Protein AF-A0A1F4DPK3-F1 (afdb_monomer)

pLDDT: mean 70.8, std 13.48, range [40.03, 91.81]

Structure (mmCIF, N/CA/C/O backbone):
data_AF-A0A1F4DPK3-F1
#
_entry.id   AF-A0A1F4DPK3-F1
#
loop_
_atom_site.group_PDB
_atom_site.id
_atom_site.type_symbol
_atom_site.label_atom_id
_atom_site.label_alt_id
_atom_site.label_comp_id
_atom_site.label_asym_id
_atom_site.label_entity_id
_atom_site.label_seq_id
_atom_site.pdbx_PDB_ins_code
_atom_site.Cartn_x
_atom_site.Cartn_y
_atom_site.Cartn_z
_atom_site.occupancy
_atom_site.B_iso_or_equiv
_atom_site.auth_seq_id
_atom_site.auth_comp_id
_atom_site.auth_asym_id
_atom_site.auth_atom_id
_atom_site.pdbx_PDB_model_num
ATOM 1 N N . MET A 1 1 ? 39.810 22.571 -80.627 1.00 40.03 1 MET A N 1
ATOM 2 C CA . MET A 1 1 ? 40.026 22.898 -79.203 1.00 40.03 1 MET A CA 1
ATOM 3 C C . MET A 1 1 ? 38.742 22.581 -78.471 1.00 40.03 1 MET A C 1
ATOM 5 O O . MET A 1 1 ? 37.717 23.130 -78.842 1.00 40.03 1 MET A O 1
ATOM 9 N N . ASN A 1 2 ? 38.781 21.607 -77.563 1.00 44.06 2 ASN A N 1
ATOM 10 C CA . ASN A 1 2 ? 37.612 21.110 -76.842 1.00 44.06 2 ASN A CA 1
ATOM 11 C C . ASN A 1 2 ? 37.884 21.340 -75.354 1.00 44.06 2 ASN A C 1
ATOM 13 O O . ASN A 1 2 ? 38.787 20.724 -74.793 1.00 44.06 2 ASN A O 1
ATOM 17 N N . GLU A 1 3 ? 37.170 22.288 -74.763 1.00 49.53 3 GLU A N 1
ATOM 18 C CA . GLU A 1 3 ? 37.390 22.781 -73.407 1.00 49.53 3 GLU A CA 1
ATOM 19 C C . GLU A 1 3 ? 36.237 22.291 -72.527 1.00 49.53 3 GLU A C 1
ATOM 21 O O . GLU A 1 3 ? 35.253 22.985 -72.305 1.00 49.53 3 GLU A O 1
ATOM 26 N N . ASN A 1 4 ? 36.339 21.041 -72.073 1.00 55.81 4 ASN A N 1
ATOM 27 C CA . ASN A 1 4 ? 35.479 20.492 -71.028 1.00 55.81 4 ASN A CA 1
ATOM 28 C C . ASN A 1 4 ? 36.316 20.387 -69.753 1.00 55.81 4 ASN A C 1
ATOM 30 O O . ASN A 1 4 ? 36.970 19.375 -69.506 1.00 55.81 4 ASN A O 1
ATOM 34 N N . SER A 1 5 ? 36.337 21.463 -68.971 1.00 59.09 5 SER A N 1
ATOM 35 C CA . SER A 1 5 ? 36.928 21.487 -67.637 1.00 59.09 5 SER A CA 1
ATOM 36 C C . SER A 1 5 ? 35.950 20.877 -66.630 1.00 59.09 5 SER A C 1
ATOM 38 O O . SER A 1 5 ? 34.858 21.380 -66.365 1.00 59.09 5 SER A O 1
ATOM 40 N N . GLU A 1 6 ? 36.350 19.727 -66.099 1.00 56.66 6 GLU A N 1
ATOM 41 C CA . GLU A 1 6 ? 35.632 18.948 -65.099 1.00 56.66 6 GLU A CA 1
ATOM 42 C C . GLU A 1 6 ? 35.452 19.747 -63.797 1.00 56.66 6 GLU A C 1
ATOM 44 O O . GLU A 1 6 ? 36.411 20.241 -63.201 1.00 56.66 6 GLU A O 1
ATOM 49 N N . LEU A 1 7 ? 34.209 19.861 -63.321 1.00 57.09 7 LEU A N 1
ATOM 50 C CA . LEU A 1 7 ? 33.910 20.463 -62.020 1.00 57.09 7 LEU A CA 1
ATOM 51 C C . LEU A 1 7 ? 34.247 19.492 -60.865 1.00 57.09 7 LEU A C 1
ATOM 53 O O . LEU A 1 7 ? 33.922 18.303 -60.939 1.00 57.09 7 LEU A O 1
ATOM 57 N N . PRO A 1 8 ? 34.827 19.981 -59.750 1.00 56.16 8 PRO A N 1
ATOM 58 C CA . PRO A 1 8 ? 35.308 19.138 -58.656 1.00 56.16 8 PRO A CA 1
ATOM 59 C C . PRO A 1 8 ? 34.168 18.509 -57.827 1.00 56.16 8 PRO A C 1
ATOM 61 O O . PRO A 1 8 ? 33.417 19.184 -57.122 1.00 56.16 8 PRO A O 1
ATOM 64 N N . GLN A 1 9 ? 34.096 17.174 -57.848 1.00 57.78 9 GLN A N 1
ATOM 65 C CA . GLN A 1 9 ? 33.084 16.314 -57.201 1.00 57.78 9 GLN A CA 1
ATOM 66 C C . GLN A 1 9 ? 33.217 16.151 -55.664 1.00 57.78 9 GLN A C 1
ATOM 68 O O . GLN A 1 9 ? 32.620 15.252 -55.071 1.00 57.78 9 GLN A O 1
ATOM 73 N N . THR A 1 10 ? 33.978 16.986 -54.952 1.00 56.69 10 THR A N 1
ATOM 74 C CA . THR A 1 10 ? 34.389 16.676 -53.561 1.00 56.69 10 THR A CA 1
ATOM 75 C C . THR A 1 10 ? 33.449 17.179 -52.459 1.00 56.69 10 THR A C 1
ATOM 77 O O . THR A 1 10 ? 33.638 16.848 -51.289 1.00 56.69 10 THR A O 1
ATOM 80 N N . LYS A 1 11 ? 32.396 17.944 -52.779 1.00 51.81 11 LYS A N 1
ATOM 81 C CA . LYS A 1 11 ? 31.540 18.580 -51.753 1.00 51.81 11 LYS A CA 1
ATOM 82 C C . LYS A 1 11 ? 30.320 17.751 -51.320 1.00 51.81 11 LYS A C 1
ATOM 84 O O . LYS A 1 11 ? 29.672 18.095 -50.333 1.00 51.81 11 LYS A O 1
ATOM 89 N N . LYS A 1 12 ? 29.996 16.660 -52.027 1.00 52.41 12 LYS A N 1
ATOM 90 C CA . LYS A 1 12 ? 28.726 15.924 -51.849 1.00 52.41 12 LYS A CA 1
ATOM 91 C C . LYS A 1 12 ? 28.733 14.902 -50.698 1.00 52.41 12 LYS A C 1
ATOM 93 O O . LYS A 1 12 ? 27.663 14.565 -50.202 1.00 52.41 12 LYS A O 1
ATOM 98 N N . SER A 1 13 ? 29.894 14.431 -50.227 1.00 55.19 13 SER A N 1
ATOM 99 C CA . SER A 1 13 ? 29.944 13.381 -49.187 1.00 55.19 13 SER A CA 1
ATOM 100 C C . SER A 1 13 ? 29.736 13.906 -47.761 1.00 55.19 13 SER A C 1
ATOM 102 O O . SER A 1 13 ? 29.096 13.238 -46.957 1.00 55.19 13 SER A O 1
ATOM 104 N N . ARG A 1 14 ? 30.198 15.129 -47.459 1.00 55.50 14 ARG A N 1
ATOM 105 C CA . ARG A 1 14 ? 30.160 15.712 -46.103 1.00 55.50 14 ARG A CA 1
ATOM 106 C C . ARG A 1 14 ? 28.738 15.861 -45.545 1.00 55.50 14 ARG A C 1
ATOM 108 O O . ARG A 1 14 ? 28.536 15.690 -44.351 1.00 55.50 14 ARG A O 1
ATOM 115 N N . TRP A 1 15 ? 27.753 16.131 -46.400 1.00 50.72 15 TRP A N 1
ATOM 116 C CA . TRP A 1 15 ? 26.350 16.292 -45.995 1.00 50.72 15 TRP A CA 1
ATOM 117 C C . TRP A 1 15 ? 25.675 14.969 -45.625 1.00 50.72 15 TRP A C 1
ATOM 119 O O . TRP A 1 15 ? 24.786 14.940 -44.777 1.00 50.72 15 TRP A O 1
ATOM 129 N N . ARG A 1 16 ? 26.103 13.858 -46.235 1.00 61.66 16 ARG A N 1
ATOM 130 C CA . ARG A 1 16 ? 25.495 12.546 -45.994 1.00 61.66 16 ARG A CA 1
ATOM 131 C C . ARG A 1 16 ? 25.897 11.990 -44.628 1.00 61.66 16 ARG A C 1
ATOM 133 O O . ARG A 1 16 ? 25.053 11.442 -43.927 1.00 61.66 16 ARG A O 1
ATOM 140 N N . ASP A 1 17 ? 27.147 12.209 -44.228 1.00 65.25 17 ASP A N 1
ATOM 141 C CA . ASP A 1 17 ? 27.680 11.713 -42.956 1.00 65.25 17 ASP A CA 1
ATOM 142 C C . ASP A 1 17 ? 27.098 12.480 -41.757 1.00 65.25 17 ASP A C 1
ATOM 144 O O . ASP A 1 17 ? 26.757 11.877 -40.740 1.00 65.25 17 ASP A O 1
ATOM 148 N N . THR A 1 18 ? 26.890 13.796 -41.892 1.00 69.12 18 THR A N 1
ATOM 149 C CA . THR A 1 18 ? 26.250 14.612 -40.848 1.00 69.12 18 THR A CA 1
ATOM 150 C C . THR A 1 18 ? 24.791 14.212 -40.623 1.00 69.12 18 THR A C 1
ATOM 152 O O . THR A 1 18 ? 24.369 14.088 -39.476 1.00 69.12 18 THR A O 1
ATOM 155 N N . ASN A 1 19 ? 24.035 13.924 -41.685 1.00 76.06 19 ASN A N 1
ATOM 156 C CA . ASN A 1 19 ? 22.629 13.523 -41.562 1.00 76.06 19 ASN A CA 1
ATOM 157 C C . ASN A 1 19 ? 22.465 12.154 -40.882 1.00 76.06 19 ASN A C 1
ATOM 159 O O . ASN A 1 19 ? 21.567 11.978 -40.061 1.00 76.06 19 ASN A O 1
ATOM 163 N N . VAL A 1 20 ? 23.353 11.196 -41.174 1.00 76.31 20 VAL A N 1
ATOM 164 C CA . VAL A 1 20 ? 23.358 9.883 -40.503 1.00 76.31 20 VAL A CA 1
ATOM 165 C C . VAL A 1 20 ? 23.700 10.029 -39.019 1.00 76.31 20 VAL A C 1
ATOM 167 O O . VAL A 1 20 ? 23.057 9.400 -38.179 1.00 76.31 20 VAL A O 1
ATOM 170 N N . LEU A 1 21 ? 24.662 10.892 -38.682 1.00 77.75 21 LEU A N 1
ATOM 171 C CA . LEU A 1 21 ? 25.034 11.159 -37.293 1.00 77.75 21 LEU A CA 1
ATOM 172 C C . LEU A 1 21 ? 23.865 11.769 -36.503 1.00 77.75 21 LEU A C 1
ATOM 174 O O . LEU A 1 21 ? 23.553 11.306 -35.408 1.00 77.75 21 LEU A O 1
ATOM 178 N N . ILE A 1 22 ? 23.184 12.762 -37.087 1.00 79.00 22 ILE A N 1
ATOM 179 C CA . ILE A 1 22 ? 22.004 13.405 -36.492 1.00 79.00 22 ILE A CA 1
ATOM 180 C C . ILE A 1 22 ? 20.882 12.380 -36.278 1.00 79.00 22 ILE A C 1
ATOM 182 O O . ILE A 1 22 ? 20.257 12.371 -35.218 1.00 79.00 22 ILE A O 1
ATOM 186 N N . GLY A 1 23 ? 20.667 11.472 -37.236 1.00 78.69 23 GLY A N 1
ATOM 187 C CA . GLY A 1 23 ? 19.675 10.402 -37.111 1.00 78.69 23 GLY A CA 1
ATOM 188 C C . GLY A 1 23 ? 19.958 9.449 -35.945 1.00 78.69 23 GLY A C 1
ATOM 189 O O . GLY A 1 23 ? 19.061 9.163 -35.155 1.00 78.69 23 GLY A O 1
ATOM 190 N N . ILE A 1 24 ? 21.207 8.997 -35.788 1.00 77.75 24 ILE A N 1
ATOM 191 C CA . ILE A 1 24 ? 21.596 8.081 -34.701 1.00 77.75 24 ILE A CA 1
ATOM 192 C C . ILE A 1 24 ? 21.462 8.762 -33.333 1.00 77.75 24 ILE A C 1
ATOM 194 O O . ILE A 1 24 ? 20.917 8.168 -32.403 1.00 77.75 24 ILE A O 1
ATOM 198 N N . VAL A 1 25 ? 21.912 10.015 -33.213 1.00 78.69 25 VAL A N 1
ATOM 199 C CA . VAL A 1 25 ? 21.782 10.790 -31.969 1.00 78.69 25 VAL A CA 1
ATOM 200 C C . VAL A 1 25 ? 20.310 11.003 -31.613 1.00 78.69 25 VAL A C 1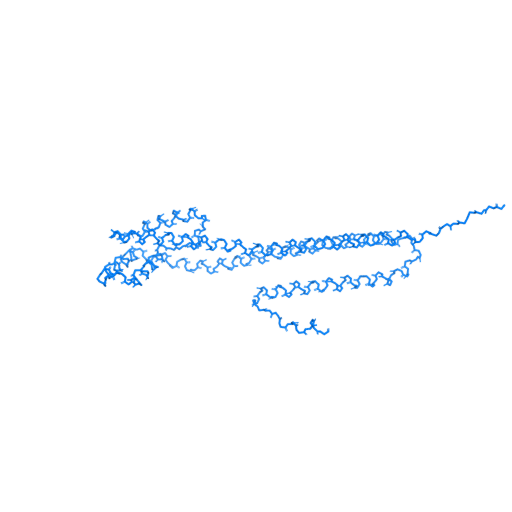
ATOM 202 O O . VAL A 1 25 ? 19.942 10.845 -30.451 1.00 78.69 25 VAL A O 1
ATOM 205 N N . GLY A 1 26 ? 19.459 11.279 -32.606 1.00 82.19 26 GLY A N 1
ATOM 206 C CA . GLY A 1 26 ? 18.016 11.410 -32.413 1.00 82.19 26 GLY A CA 1
ATOM 207 C C . GLY A 1 26 ? 17.389 10.148 -31.820 1.00 82.19 26 GLY A C 1
ATOM 208 O O . GLY A 1 26 ? 16.698 10.228 -30.806 1.00 82.19 26 GLY A O 1
ATOM 209 N N . VAL A 1 27 ? 17.693 8.976 -32.386 1.00 85.12 27 VAL A N 1
ATOM 210 C CA . VAL A 1 27 ? 17.156 7.691 -31.902 1.00 85.12 27 VAL A CA 1
ATOM 211 C C . VAL A 1 27 ? 17.623 7.387 -30.475 1.00 85.12 27 VAL A C 1
ATOM 213 O O . VAL A 1 27 ? 16.812 6.999 -29.635 1.00 85.12 27 VAL A O 1
ATOM 216 N N . ILE A 1 28 ? 18.906 7.60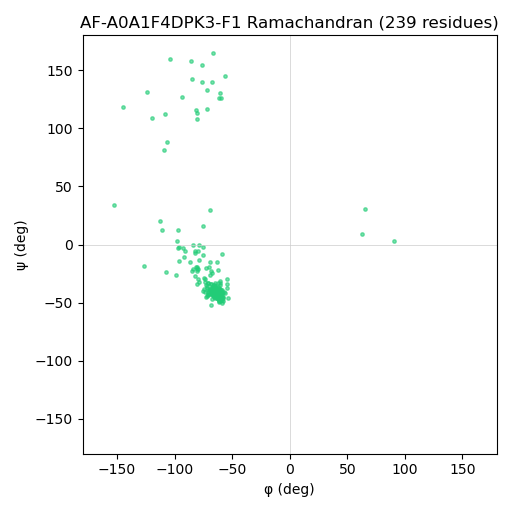8 -30.166 1.00 75.69 28 ILE A N 1
ATOM 217 C CA . ILE A 1 28 ? 19.442 7.391 -28.813 1.00 75.69 28 ILE A CA 1
ATOM 218 C C . ILE A 1 28 ? 18.782 8.345 -27.809 1.00 75.69 28 ILE A C 1
ATOM 220 O O . ILE A 1 28 ? 18.398 7.915 -26.721 1.00 75.69 28 ILE A O 1
ATOM 224 N N . ALA A 1 29 ? 18.593 9.614 -28.179 1.00 79.56 29 ALA A N 1
ATOM 225 C CA . ALA A 1 29 ? 17.928 10.597 -27.331 1.00 79.56 29 ALA A CA 1
ATOM 226 C C . ALA A 1 29 ? 16.465 10.218 -27.052 1.00 79.56 29 ALA A C 1
ATOM 228 O O . ALA A 1 29 ? 16.021 10.312 -25.910 1.00 79.56 29 ALA A O 1
ATOM 229 N N . THR A 1 30 ? 15.723 9.728 -28.053 1.00 80.75 30 THR A N 1
ATOM 230 C CA . THR A 1 30 ? 14.328 9.296 -27.856 1.00 80.75 30 THR A CA 1
ATOM 231 C C . THR A 1 30 ? 14.233 8.092 -26.917 1.00 80.75 30 THR A C 1
ATOM 233 O O . THR A 1 30 ? 13.382 8.072 -26.029 1.00 80.75 30 THR A O 1
ATOM 236 N N . ILE A 1 31 ? 15.131 7.111 -27.063 1.00 83.88 31 ILE A N 1
ATOM 237 C CA . ILE A 1 31 ? 15.176 5.939 -26.175 1.00 83.88 31 ILE A CA 1
ATOM 238 C C . ILE A 1 31 ? 15.523 6.367 -24.745 1.00 83.88 31 ILE A C 1
ATOM 240 O O . ILE A 1 31 ? 14.854 5.945 -23.805 1.00 83.88 31 ILE A O 1
ATOM 244 N N . ALA A 1 32 ? 16.521 7.237 -24.571 1.00 82.88 32 ALA A N 1
ATOM 245 C CA . ALA A 1 32 ? 16.917 7.734 -23.257 1.00 82.88 32 ALA A CA 1
ATOM 246 C C . ALA A 1 32 ? 15.768 8.469 -22.549 1.00 82.88 32 ALA A C 1
ATOM 248 O O . ALA A 1 32 ? 15.483 8.183 -21.388 1.00 82.88 32 ALA A O 1
ATOM 249 N N . VAL A 1 33 ? 15.065 9.360 -23.258 1.00 87.12 33 VAL A N 1
ATOM 250 C CA . VAL A 1 33 ? 13.896 10.064 -22.711 1.00 87.12 33 VAL A CA 1
ATOM 251 C C . VAL A 1 33 ? 12.794 9.075 -22.336 1.00 87.12 33 VAL A C 1
ATOM 253 O O . VAL A 1 33 ? 12.280 9.155 -21.227 1.00 87.12 33 VAL A O 1
ATOM 256 N N . GLY A 1 34 ? 12.483 8.098 -23.194 1.00 83.94 34 GLY A N 1
ATOM 257 C CA . GLY A 1 34 ? 11.475 7.076 -22.898 1.00 83.94 34 GLY A CA 1
ATOM 258 C C . GLY A 1 34 ? 11.792 6.262 -21.640 1.00 83.94 34 GLY A C 1
ATOM 259 O O . GLY A 1 34 ? 10.906 6.033 -20.817 1.00 83.94 34 GLY A O 1
ATOM 260 N N . VAL A 1 35 ? 13.062 5.889 -21.445 1.00 79.62 35 VAL A N 1
ATOM 261 C CA . VAL A 1 35 ? 13.517 5.191 -20.233 1.00 79.62 35 VAL A CA 1
ATOM 262 C C . VAL A 1 35 ? 13.367 6.082 -19.001 1.00 79.62 35 VAL A C 1
ATOM 264 O O . VAL A 1 35 ? 12.830 5.627 -17.996 1.00 79.62 35 VAL A O 1
ATOM 267 N N . ILE A 1 36 ? 13.785 7.349 -19.075 1.00 77.38 36 ILE A N 1
ATOM 268 C CA . ILE A 1 36 ? 13.671 8.299 -17.956 1.00 77.38 36 ILE A CA 1
ATOM 269 C C . ILE A 1 36 ? 12.201 8.535 -17.590 1.00 77.38 36 ILE A C 1
ATOM 271 O O . ILE A 1 36 ? 11.847 8.473 -16.414 1.00 77.38 36 ILE A O 1
ATOM 275 N N . THR A 1 37 ? 11.334 8.765 -18.580 1.00 79.94 37 THR A N 1
ATOM 276 C CA . THR A 1 37 ? 9.897 8.964 -18.362 1.00 79.94 37 THR A CA 1
ATOM 277 C C . THR A 1 37 ? 9.266 7.729 -17.733 1.00 79.94 37 THR A C 1
ATOM 279 O O . THR A 1 37 ? 8.602 7.852 -16.708 1.00 79.94 37 THR A O 1
ATOM 282 N N . TYR A 1 38 ? 9.525 6.535 -18.276 1.00 76.44 38 TYR A N 1
ATOM 283 C CA . TYR A 1 38 ? 9.037 5.287 -17.690 1.00 76.44 38 TYR A CA 1
ATOM 284 C C . TYR A 1 38 ? 9.501 5.126 -16.240 1.00 76.44 38 TYR A C 1
ATOM 286 O O . TYR A 1 38 ? 8.715 4.737 -15.383 1.00 76.44 38 TYR A O 1
ATOM 294 N N . TRP A 1 39 ? 10.754 5.474 -15.942 1.00 72.50 39 TRP A N 1
ATOM 295 C CA . TRP A 1 39 ? 11.311 5.358 -14.598 1.00 72.50 39 TRP A CA 1
ATOM 296 C C . TRP A 1 39 ? 10.655 6.319 -13.599 1.00 72.50 39 TRP A C 1
ATOM 298 O O . TRP A 1 39 ? 10.310 5.917 -12.489 1.00 72.50 39 TRP A O 1
ATOM 308 N N . LEU A 1 40 ? 10.412 7.569 -14.008 1.00 70.25 40 LEU A N 1
ATOM 309 C CA . LEU A 1 40 ? 9.696 8.556 -13.194 1.00 70.25 40 LEU A CA 1
ATOM 310 C C . LEU A 1 40 ? 8.238 8.142 -12.944 1.00 70.25 40 LEU A C 1
ATOM 312 O O . LEU A 1 40 ? 7.724 8.338 -11.844 1.00 70.25 40 LEU A O 1
ATOM 316 N N . THR A 1 41 ? 7.577 7.541 -13.935 1.00 68.56 41 THR A N 1
ATOM 317 C CA . THR A 1 41 ? 6.177 7.107 -13.818 1.00 68.56 41 THR A CA 1
ATOM 318 C C . THR A 1 41 ? 6.026 5.751 -13.117 1.00 68.56 41 THR A C 1
ATOM 320 O O . THR A 1 41 ? 5.028 5.515 -12.445 1.00 68.56 41 THR A O 1
ATOM 323 N N . ALA A 1 42 ? 7.016 4.858 -13.170 1.00 64.38 42 ALA A N 1
ATOM 324 C CA . ALA A 1 42 ? 6.950 3.563 -12.485 1.00 64.38 42 ALA A CA 1
ATOM 325 C C . ALA A 1 42 ? 6.806 3.710 -10.956 1.00 64.38 42 ALA A C 1
ATOM 327 O O . ALA A 1 42 ? 6.138 2.902 -10.310 1.00 64.38 42 ALA A O 1
ATOM 328 N N . GLY A 1 43 ? 7.370 4.775 -10.376 1.00 60.25 43 GLY A N 1
ATOM 329 C CA . GLY A 1 43 ? 7.210 5.100 -8.957 1.00 60.25 43 GLY A CA 1
ATOM 330 C C . GLY A 1 43 ? 5.823 5.634 -8.571 1.00 60.25 43 GLY A C 1
ATOM 331 O O . GLY A 1 43 ? 5.459 5.572 -7.398 1.00 60.25 43 GLY A O 1
ATOM 332 N N . SER A 1 44 ? 5.023 6.143 -9.516 1.00 61.06 44 SER A N 1
ATOM 333 C CA . SER A 1 44 ? 3.704 6.710 -9.194 1.00 61.06 44 SER A CA 1
ATOM 334 C C . SER A 1 44 ? 2.639 5.634 -8.983 1.00 61.06 44 SER A C 1
ATOM 336 O O . SER A 1 44 ? 1.765 5.800 -8.136 1.00 61.06 44 SER A O 1
ATOM 338 N N . VAL A 1 45 ? 2.739 4.505 -9.691 1.00 63.66 45 VAL A N 1
ATOM 339 C CA . VAL A 1 45 ? 1.777 3.393 -9.587 1.00 63.66 45 VAL A CA 1
ATOM 340 C C . VAL A 1 45 ? 1.816 2.750 -8.198 1.00 63.66 45 VAL A C 1
ATOM 342 O O . VAL A 1 45 ? 0.774 2.439 -7.621 1.00 63.66 45 VAL A O 1
ATOM 345 N N . SER A 1 46 ? 3.011 2.587 -7.618 1.00 72.44 46 SER A N 1
ATOM 346 C CA . SER A 1 46 ? 3.146 2.044 -6.261 1.00 72.44 46 SER A CA 1
ATOM 347 C C . SER A 1 46 ? 2.570 2.998 -5.216 1.00 72.44 46 SER A C 1
ATOM 349 O O . SER A 1 46 ? 1.934 2.551 -4.263 1.00 72.44 46 SER A O 1
ATOM 351 N N . ARG A 1 47 ? 2.726 4.311 -5.415 1.00 78.38 47 ARG A N 1
ATOM 352 C CA . ARG A 1 47 ? 2.166 5.330 -4.528 1.00 78.38 47 ARG A CA 1
ATOM 353 C C . ARG A 1 47 ? 0.640 5.333 -4.551 1.00 78.38 47 ARG A C 1
ATOM 355 O O . ARG A 1 47 ? 0.031 5.329 -3.487 1.00 78.38 47 ARG A O 1
ATOM 362 N N . GLU A 1 48 ? 0.034 5.266 -5.732 1.00 80.62 48 GLU A N 1
ATOM 363 C CA . GLU A 1 48 ? -1.423 5.203 -5.869 1.00 80.62 48 GLU A CA 1
ATOM 364 C C . GLU A 1 48 ? -1.996 3.953 -5.184 1.00 80.62 48 GLU A C 1
ATOM 366 O O . GLU A 1 48 ? -2.988 4.029 -4.460 1.00 80.62 48 GLU A O 1
ATOM 371 N N . TYR A 1 49 ? -1.335 2.800 -5.337 1.00 83.56 49 TYR A N 1
ATOM 372 C CA . TYR A 1 49 ? -1.735 1.575 -4.643 1.00 83.56 49 TYR A CA 1
ATOM 373 C C . TYR A 1 49 ? -1.671 1.723 -3.113 1.00 83.56 49 TYR A C 1
ATOM 375 O O . TYR A 1 49 ? -2.609 1.344 -2.412 1.00 83.56 49 TYR A O 1
ATOM 383 N N . GLN A 1 50 ? -0.605 2.333 -2.587 1.00 84.25 50 GLN A N 1
ATOM 384 C CA . GLN A 1 50 ? -0.465 2.603 -1.151 1.00 84.25 50 GLN A CA 1
ATOM 385 C C . GLN A 1 50 ? -1.531 3.577 -0.632 1.00 84.25 50 GLN A C 1
ATOM 387 O O . GLN A 1 50 ? -2.046 3.410 0.474 1.00 84.25 50 GLN A O 1
ATOM 392 N N . GLU A 1 51 ? -1.890 4.586 -1.423 1.00 88.50 51 GLU A N 1
ATOM 393 C CA . GLU A 1 51 ? -2.957 5.529 -1.083 1.00 88.50 51 GLU A CA 1
ATOM 394 C C . GLU A 1 51 ? -4.327 4.834 -1.037 1.00 88.50 51 GLU A C 1
ATOM 396 O O . GLU A 1 51 ? -5.087 5.057 -0.093 1.00 88.50 51 GLU A O 1
ATOM 401 N N . ARG A 1 52 ? -4.606 3.905 -1.964 1.00 88.81 52 ARG A N 1
ATOM 402 C CA . ARG A 1 52 ? -5.823 3.072 -1.937 1.00 88.81 52 ARG A CA 1
ATOM 403 C C . ARG A 1 52 ? -5.896 2.194 -0.687 1.00 88.81 52 ARG A C 1
ATOM 405 O O . ARG A 1 52 ? -6.956 2.122 -0.073 1.00 88.81 52 ARG A O 1
ATOM 412 N N . ILE A 1 53 ? -4.783 1.577 -0.275 1.00 88.94 53 ILE A N 1
ATOM 413 C CA . ILE A 1 53 ? -4.720 0.785 0.968 1.00 88.94 53 ILE A CA 1
ATOM 414 C C . ILE A 1 53 ? -5.039 1.658 2.185 1.00 88.94 53 ILE A C 1
ATOM 416 O O . ILE A 1 53 ? -5.860 1.277 3.020 1.00 88.94 53 ILE A O 1
ATOM 420 N N . LYS A 1 54 ? -4.432 2.848 2.277 1.00 89.31 54 LYS A N 1
ATOM 421 C CA . LYS A 1 54 ? -4.684 3.782 3.386 1.00 89.31 54 LYS A CA 1
ATOM 422 C C . LYS A 1 54 ? -6.139 4.244 3.436 1.00 89.31 54 LYS A C 1
ATOM 424 O O . LYS A 1 54 ? -6.717 4.285 4.521 1.00 89.31 54 LYS A O 1
ATOM 429 N N . ALA A 1 55 ? -6.726 4.571 2.285 1.00 91.06 55 ALA A N 1
ATOM 430 C CA . ALA A 1 55 ? -8.129 4.964 2.192 1.00 91.06 55 ALA A CA 1
ATOM 431 C C . ALA A 1 55 ? -9.053 3.827 2.655 1.00 91.06 55 ALA A C 1
ATOM 433 O O . ALA A 1 55 ? -9.873 4.027 3.547 1.00 91.06 55 ALA A O 1
ATOM 434 N N . ALA A 1 56 ? -8.837 2.614 2.141 1.00 90.06 56 ALA A N 1
ATOM 435 C CA . ALA A 1 56 ? -9.598 1.429 2.518 1.00 90.06 56 ALA A CA 1
ATOM 436 C C . ALA A 1 56 ? -9.513 1.121 4.023 1.00 90.06 56 ALA A C 1
ATOM 438 O O . ALA A 1 56 ? -10.532 0.844 4.654 1.00 90.06 56 ALA A O 1
ATOM 439 N N . ARG A 1 57 ? -8.321 1.212 4.631 1.00 90.00 57 ARG A N 1
ATOM 440 C CA . ARG A 1 57 ? -8.164 1.056 6.087 1.00 90.00 57 ARG A CA 1
ATOM 441 C C . ARG A 1 57 ? -9.001 2.082 6.843 1.00 90.00 57 ARG A C 1
ATOM 443 O O . ARG A 1 57 ? -9.704 1.735 7.787 1.00 90.00 57 ARG A O 1
ATOM 450 N N . ASN A 1 58 ? -8.933 3.350 6.441 1.00 91.75 58 ASN A N 1
ATOM 451 C CA . ASN A 1 58 ? -9.644 4.405 7.150 1.00 91.75 58 ASN A CA 1
ATOM 452 C C . ASN A 1 58 ? -11.169 4.250 7.052 1.00 91.75 58 ASN A C 1
ATOM 454 O O . ASN A 1 58 ? -11.865 4.503 8.035 1.00 91.75 58 ASN A O 1
ATOM 458 N N . ASP A 1 59 ? -11.676 3.771 5.918 1.00 91.62 59 ASP A N 1
ATOM 459 C CA . ASP A 1 59 ? -13.091 3.442 5.738 1.00 91.62 59 ASP A CA 1
ATOM 460 C C . ASP A 1 59 ? -13.535 2.309 6.668 1.00 91.62 59 ASP A C 1
ATOM 462 O O . ASP A 1 59 ? -14.546 2.444 7.362 1.00 91.62 59 ASP A O 1
ATOM 466 N N . VAL A 1 60 ? -12.751 1.225 6.758 1.00 91.81 60 VAL A N 1
ATOM 467 C CA . VAL A 1 60 ? -13.022 0.122 7.697 1.00 91.81 60 VAL A CA 1
ATOM 468 C C . VAL A 1 60 ? -13.047 0.642 9.132 1.00 91.81 60 VAL A C 1
ATOM 470 O O . VAL A 1 60 ? -14.012 0.402 9.858 1.00 91.81 60 VAL A O 1
ATOM 473 N N . LEU A 1 61 ? -12.022 1.395 9.538 1.00 90.12 61 LEU A N 1
ATOM 474 C CA . LEU A 1 61 ? -11.932 1.939 10.892 1.00 90.12 61 LEU A CA 1
ATOM 475 C C . LEU A 1 61 ? -13.093 2.884 11.206 1.00 90.12 61 LEU A C 1
ATOM 477 O O . LEU A 1 61 ? -13.597 2.871 12.325 1.00 90.12 61 LEU A O 1
ATOM 481 N N . THR A 1 62 ? -13.542 3.678 10.237 1.00 89.31 62 THR A N 1
ATOM 482 C CA . THR A 1 62 ? -14.665 4.608 10.415 1.00 89.31 62 THR A CA 1
ATOM 483 C C . THR A 1 62 ? -15.993 3.858 10.527 1.00 89.31 62 THR A C 1
ATOM 485 O O . THR A 1 62 ? -16.801 4.179 11.398 1.00 89.31 62 THR A O 1
ATOM 488 N N . ALA A 1 63 ? -16.206 2.817 9.716 1.00 87.94 63 ALA A N 1
ATOM 489 C CA . ALA A 1 63 ? -17.388 1.961 9.804 1.00 87.94 63 ALA A CA 1
ATOM 490 C C . ALA A 1 63 ? -17.464 1.221 11.151 1.00 87.94 63 ALA A C 1
ATOM 492 O O . ALA A 1 63 ? -18.512 1.216 11.802 1.00 87.94 63 ALA A O 1
ATOM 493 N N . VAL A 1 64 ? -16.346 0.645 11.605 1.00 86.81 64 VAL A N 1
ATOM 494 C CA . VAL A 1 64 ? -16.277 -0.055 12.896 1.00 86.81 64 VAL A CA 1
ATOM 495 C C . VAL A 1 64 ? -16.432 0.930 14.058 1.00 86.81 64 VAL A C 1
ATOM 497 O O . VAL A 1 64 ? -17.259 0.699 14.941 1.00 86.81 64 VAL A O 1
ATOM 500 N N . ALA A 1 65 ? -15.724 2.063 14.043 1.00 84.56 65 ALA A N 1
ATOM 501 C CA . ALA A 1 65 ? -15.841 3.083 15.086 1.00 84.56 65 ALA A CA 1
ATOM 502 C C . ALA A 1 65 ? -17.270 3.631 15.206 1.00 84.56 65 ALA A C 1
ATOM 504 O O . ALA A 1 65 ? -17.758 3.818 16.319 1.00 84.56 65 ALA A O 1
ATOM 505 N N . ARG A 1 66 ? -17.970 3.826 14.079 1.00 85.31 66 ARG A N 1
ATOM 506 C CA . ARG A 1 66 ? -19.380 4.233 14.076 1.00 85.31 66 ARG A CA 1
ATOM 507 C C . ARG A 1 66 ? -20.266 3.219 14.800 1.00 85.31 66 ARG A C 1
ATOM 509 O O . ARG A 1 66 ? -21.041 3.617 15.663 1.00 85.31 66 ARG A O 1
ATOM 516 N N . SER A 1 67 ? -20.106 1.925 14.514 1.00 83.44 67 SER A N 1
ATOM 517 C CA . SER A 1 67 ? -20.892 0.876 15.185 1.00 83.44 67 SER A CA 1
ATOM 51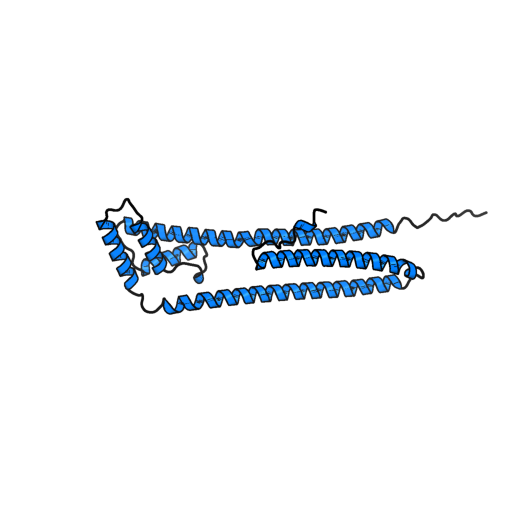8 C C . SER A 1 67 ? -20.669 0.845 16.704 1.00 83.44 67 SER A C 1
ATOM 520 O O . SER A 1 67 ? -21.619 0.723 17.477 1.00 83.44 67 SER A O 1
ATOM 522 N N . ILE A 1 68 ? -19.427 1.073 17.146 1.00 83.25 68 ILE A N 1
ATOM 523 C CA . ILE A 1 68 ? -19.075 1.155 18.569 1.00 83.25 68 ILE A CA 1
ATOM 524 C C . ILE A 1 68 ? -19.658 2.420 19.209 1.00 83.25 68 ILE A C 1
ATOM 526 O O . ILE A 1 68 ? -20.147 2.363 20.338 1.00 83.25 68 ILE A O 1
ATOM 530 N N . GLY A 1 69 ? -19.651 3.549 18.493 1.00 76.62 69 GLY A N 1
ATOM 531 C CA . GLY A 1 69 ? -20.290 4.795 18.928 1.00 76.62 69 GLY A CA 1
ATOM 532 C C . GLY A 1 69 ? -21.800 4.645 19.144 1.00 76.62 69 GLY A C 1
ATOM 533 O O . GLY A 1 69 ? -22.344 5.196 20.100 1.00 76.62 69 GLY A O 1
ATOM 534 N N . GLU A 1 70 ? -22.450 3.820 18.321 1.00 79.06 70 GLU A N 1
ATOM 535 C CA . GLU A 1 70 ? -23.861 3.423 18.448 1.00 79.06 70 GLU A CA 1
ATOM 536 C C . GLU A 1 70 ? -24.096 2.385 19.574 1.00 79.06 70 GLU A C 1
ATOM 538 O O . GLU A 1 70 ? -25.234 2.028 19.869 1.00 79.06 70 GLU A O 1
ATOM 543 N N . GLY A 1 71 ? -23.036 1.936 20.259 1.00 73.50 71 GLY A N 1
ATOM 544 C CA . GLY A 1 71 ? -23.093 1.043 21.423 1.00 73.50 71 GLY A CA 1
ATOM 545 C C . GLY A 1 71 ? -23.026 -0.451 21.096 1.00 73.50 71 GLY A C 1
ATOM 546 O O . GLY A 1 71 ? -23.089 -1.276 22.011 1.00 73.50 71 GLY A O 1
ATOM 547 N N . VAL A 1 72 ? -22.864 -0.816 19.821 1.00 78.94 72 VAL A N 1
ATOM 548 C CA . VAL A 1 72 ? -22.821 -2.207 19.359 1.00 78.94 72 VAL A CA 1
ATOM 549 C C . VAL A 1 72 ? -21.397 -2.559 18.943 1.00 78.94 72 VAL A C 1
ATOM 551 O O . VAL A 1 72 ? -20.894 -2.067 17.939 1.00 78.94 72 VAL A O 1
ATOM 554 N N . VAL A 1 73 ? -20.741 -3.450 19.688 1.00 82.31 73 VAL A N 1
ATOM 555 C CA . VAL A 1 73 ? -19.415 -3.957 19.307 1.00 82.31 73 VAL A CA 1
ATOM 556 C C . VAL A 1 73 ? -19.597 -5.065 18.261 1.00 82.31 73 VAL A C 1
ATOM 558 O O . VAL A 1 73 ? -20.227 -6.083 18.564 1.00 82.31 73 VAL A O 1
ATOM 561 N N . PRO A 1 74 ? -19.112 -4.892 17.018 1.00 80.62 74 PRO A N 1
ATOM 562 C CA . PRO A 1 74 ? -19.262 -5.904 15.984 1.00 80.62 74 PRO A CA 1
ATOM 563 C C . PRO A 1 74 ? -18.347 -7.098 16.276 1.00 80.62 74 PRO A C 1
ATOM 565 O O . PRO A 1 74 ? -17.162 -6.933 16.549 1.00 80.62 74 PRO A O 1
ATOM 568 N N . GLY A 1 75 ? -18.894 -8.312 16.183 1.00 82.12 75 GLY A N 1
ATOM 569 C CA . GLY A 1 75 ? -18.100 -9.539 16.257 1.00 82.12 75 GLY A CA 1
ATOM 570 C C . GLY A 1 75 ? -17.153 -9.700 15.060 1.00 82.12 75 GLY A C 1
ATOM 571 O O . GLY A 1 75 ? -17.333 -9.063 14.014 1.00 82.12 75 GLY A O 1
ATOM 572 N N . LYS A 1 76 ? -16.177 -10.604 15.192 1.00 82.75 76 LYS A N 1
ATOM 573 C CA . LYS A 1 76 ? -15.118 -10.846 14.196 1.00 82.75 76 LYS A CA 1
ATOM 574 C C . LYS A 1 76 ? -15.666 -11.152 12.794 1.00 82.75 76 LYS A C 1
ATOM 576 O O . LYS A 1 76 ? -15.152 -10.623 11.813 1.00 82.75 76 LYS A O 1
ATOM 581 N N . ASP A 1 77 ? -16.773 -11.891 12.695 1.00 82.81 77 ASP A N 1
ATOM 582 C CA . ASP A 1 77 ? -17.418 -12.232 11.415 1.00 82.81 77 ASP A CA 1
ATOM 583 C C . ASP A 1 77 ? -17.976 -10.999 10.677 1.00 82.81 77 ASP A C 1
ATOM 585 O O . ASP A 1 77 ? -17.899 -10.889 9.447 1.00 82.81 77 ASP A O 1
ATOM 589 N N . LYS A 1 78 ? -18.512 -10.025 11.427 1.00 84.38 78 LYS A N 1
ATOM 590 C CA . LYS A 1 78 ? -19.006 -8.762 10.861 1.00 84.38 78 LYS A CA 1
ATOM 591 C C . LYS A 1 78 ? -17.844 -7.890 10.398 1.00 84.38 78 LYS A C 1
ATOM 593 O O . LYS A 1 78 ? -17.907 -7.349 9.296 1.00 84.38 78 LYS A O 1
ATOM 598 N N . ILE A 1 79 ? -16.774 -7.807 11.192 1.00 86.38 79 ILE A N 1
ATOM 599 C CA . ILE A 1 79 ? -15.551 -7.080 10.820 1.00 86.38 79 ILE A CA 1
ATOM 600 C C . ILE A 1 79 ? -14.951 -7.690 9.550 1.00 86.38 79 ILE A C 1
ATOM 602 O O . ILE A 1 79 ? -14.692 -6.963 8.596 1.00 86.38 79 ILE A O 1
ATOM 606 N N . GLN A 1 80 ? -14.837 -9.019 9.475 1.00 87.88 80 GLN A N 1
ATOM 607 C CA . GLN A 1 80 ? -14.357 -9.723 8.283 1.00 87.88 80 GLN A CA 1
ATOM 608 C C . GLN A 1 80 ? -15.226 -9.435 7.048 1.00 87.88 80 GLN A C 1
ATOM 610 O O . GLN A 1 80 ? -14.709 -9.266 5.943 1.00 87.88 80 GLN A O 1
ATOM 615 N N . SER A 1 81 ? -16.547 -9.351 7.217 1.00 87.38 81 SER A N 1
ATOM 616 C CA . SER A 1 81 ? -17.474 -9.033 6.125 1.00 87.38 81 SER A CA 1
ATOM 617 C C . SER A 1 81 ? -17.276 -7.609 5.596 1.00 87.38 81 SER A C 1
ATOM 619 O O . SER A 1 81 ? -17.215 -7.408 4.380 1.00 87.38 81 SER A O 1
ATOM 621 N N . VAL A 1 82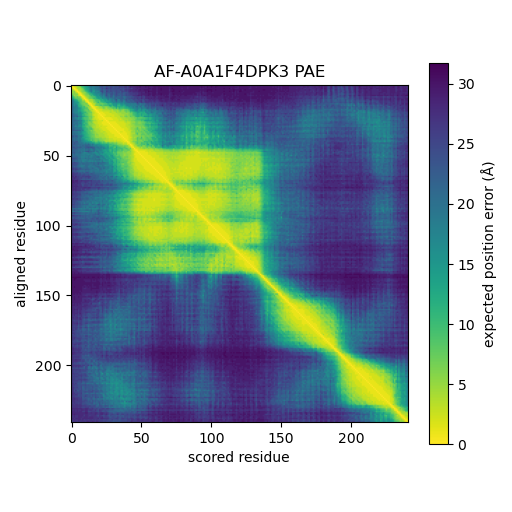 ? -17.112 -6.632 6.494 1.00 88.75 82 VAL A N 1
ATOM 622 C CA . VAL A 1 82 ? -16.794 -5.239 6.135 1.00 88.75 82 VAL A CA 1
ATOM 623 C C . VAL A 1 82 ? -15.445 -5.177 5.424 1.00 88.75 82 VAL A C 1
ATOM 625 O O . VAL A 1 82 ? -15.344 -4.605 4.341 1.00 88.75 82 VAL A O 1
ATOM 628 N N . LEU A 1 83 ? -14.436 -5.848 5.973 1.00 89.06 83 LEU A N 1
ATOM 629 C CA . LEU A 1 83 ? -13.085 -5.914 5.432 1.00 89.06 83 LEU A CA 1
ATOM 630 C C . LEU A 1 83 ? -13.073 -6.485 4.001 1.00 89.06 83 LEU A C 1
ATOM 632 O O . LEU A 1 83 ? -12.493 -5.898 3.089 1.00 89.06 83 LEU A O 1
ATOM 636 N N . ASN A 1 84 ? -13.809 -7.575 3.769 1.00 90.00 84 ASN A N 1
ATOM 637 C CA . ASN A 1 84 ? -13.983 -8.176 2.447 1.00 90.00 84 ASN A CA 1
ATOM 638 C C . ASN A 1 84 ? -14.745 -7.271 1.469 1.00 90.00 84 ASN A C 1
ATOM 640 O O . ASN A 1 84 ? -14.464 -7.286 0.268 1.00 90.00 84 ASN A O 1
ATOM 644 N N . SER A 1 85 ? -15.722 -6.504 1.952 1.00 90.50 85 SER A N 1
ATOM 645 C CA . SER A 1 85 ? -16.469 -5.553 1.126 1.00 90.50 85 SER A CA 1
ATOM 646 C C . SER A 1 85 ? -15.584 -4.391 0.679 1.00 90.50 85 SER A C 1
ATOM 648 O O . SER A 1 85 ? -15.465 -4.139 -0.519 1.00 90.50 85 SER A O 1
ATOM 650 N N . VAL A 1 86 ? -14.903 -3.743 1.626 1.00 90.94 86 VAL A N 1
ATOM 651 C CA . VAL A 1 86 ? -14.035 -2.591 1.355 1.00 90.94 86 VAL A CA 1
ATOM 652 C C . VAL A 1 86 ? -12.850 -3.008 0.484 1.00 90.94 86 VAL A C 1
ATOM 654 O O . VAL A 1 86 ? -12.557 -2.363 -0.517 1.00 90.94 86 VAL A O 1
ATOM 657 N N . ARG A 1 87 ? -12.224 -4.157 0.754 1.00 91.69 87 ARG A N 1
ATOM 658 C CA . ARG A 1 87 ? -11.157 -4.685 -0.107 1.00 91.69 87 ARG A CA 1
ATOM 659 C C . ARG A 1 87 ? -11.592 -4.807 -1.571 1.00 91.69 87 ARG A C 1
ATOM 661 O O . ARG A 1 87 ? -10.848 -4.398 -2.463 1.00 91.69 87 ARG A O 1
ATOM 668 N N . ARG A 1 88 ? -12.786 -5.363 -1.821 1.00 88.50 88 ARG A N 1
ATOM 669 C CA . ARG A 1 88 ? -13.334 -5.514 -3.181 1.00 88.50 88 ARG A CA 1
ATOM 670 C C . ARG A 1 88 ? -13.609 -4.163 -3.832 1.00 88.50 88 ARG A C 1
ATOM 672 O O . ARG A 1 88 ? -13.304 -4.000 -5.007 1.00 88.50 88 ARG A O 1
ATOM 679 N N . GLN A 1 89 ? -14.122 -3.204 -3.068 1.00 91.12 89 GLN A N 1
ATOM 680 C CA . GLN A 1 89 ? -14.390 -1.847 -3.542 1.00 91.12 89 GLN A CA 1
ATOM 681 C C . GLN A 1 89 ? -13.115 -1.124 -4.003 1.00 91.12 89 GLN A C 1
ATOM 683 O O . GLN A 1 89 ? -13.137 -0.443 -5.024 1.00 91.12 89 GLN A O 1
ATOM 688 N N . TYR A 1 90 ? -12.000 -1.304 -3.291 1.00 87.81 90 TYR A N 1
ATOM 689 C CA . TYR A 1 90 ? -10.723 -0.647 -3.599 1.00 87.81 90 TYR A CA 1
ATOM 690 C C . TYR A 1 90 ? -9.790 -1.472 -4.507 1.00 87.81 90 TYR A C 1
ATOM 692 O O . TYR A 1 90 ? -8.721 -0.992 -4.889 1.00 87.81 90 TYR A O 1
ATOM 700 N N . GLY A 1 91 ? -10.174 -2.702 -4.873 1.00 87.12 91 GLY A N 1
ATOM 701 C CA . GLY A 1 91 ? -9.379 -3.587 -5.732 1.00 87.12 91 GLY A CA 1
ATOM 702 C C . GLY A 1 91 ? -8.052 -4.035 -5.107 1.00 87.12 91 GLY A C 1
ATOM 703 O O . GLY A 1 91 ? -7.071 -4.240 -5.821 1.00 87.12 91 GLY A O 1
ATOM 704 N N . ILE A 1 92 ? -7.999 -4.147 -3.777 1.00 88.81 92 ILE A N 1
ATOM 705 C CA . ILE A 1 92 ? -6.776 -4.475 -3.031 1.00 88.81 92 ILE A CA 1
ATOM 706 C C . ILE A 1 92 ? -6.585 -5.995 -2.978 1.00 88.81 92 ILE A C 1
ATOM 708 O O . ILE A 1 92 ? -7.541 -6.764 -2.830 1.00 88.81 92 ILE A O 1
ATOM 712 N N . ARG A 1 93 ? -5.332 -6.446 -3.078 1.00 84.69 93 ARG A N 1
ATOM 713 C CA . ARG A 1 93 ? -4.994 -7.866 -2.942 1.00 84.69 93 ARG A CA 1
ATOM 714 C C . ARG A 1 93 ? -5.237 -8.331 -1.509 1.00 84.69 93 ARG A C 1
ATOM 716 O O . ARG A 1 93 ? -4.889 -7.658 -0.550 1.00 84.69 93 ARG A O 1
ATOM 723 N N . GLU A 1 94 ? -5.782 -9.533 -1.370 1.00 77.69 94 GLU A N 1
ATOM 724 C CA . GLU A 1 94 ? -6.114 -10.166 -0.080 1.00 77.69 94 GLU A CA 1
ATOM 725 C C . GLU A 1 94 ? -4.916 -10.245 0.883 1.00 77.69 94 GLU A C 1
ATOM 727 O O . GLU A 1 94 ? -5.077 -10.171 2.091 1.00 77.69 94 GLU A O 1
ATOM 732 N N . GLN A 1 95 ? -3.710 -10.341 0.326 1.00 79.25 95 GLN A N 1
ATOM 733 C CA . GLN A 1 95 ? -2.444 -10.506 1.043 1.00 79.25 95 GLN A CA 1
ATOM 734 C C . GLN A 1 95 ? -1.889 -9.187 1.602 1.00 79.25 95 GLN A C 1
ATOM 736 O O . GLN A 1 95 ? -1.094 -9.199 2.543 1.00 79.25 95 GLN A O 1
ATOM 741 N N . ASP A 1 96 ? -2.303 -8.066 1.009 1.00 79.44 96 ASP A N 1
ATOM 742 C CA . ASP A 1 96 ? -1.812 -6.724 1.331 1.00 79.44 96 ASP A CA 1
ATOM 743 C C . ASP A 1 96 ? -2.750 -5.991 2.303 1.00 79.44 96 ASP A C 1
ATOM 745 O O . ASP A 1 96 ? -2.459 -4.868 2.711 1.00 79.44 96 ASP A O 1
ATOM 749 N N . PHE A 1 97 ? -3.881 -6.610 2.662 1.00 83.56 97 PHE A N 1
ATOM 750 C CA . PHE A 1 97 ? -4.912 -6.021 3.512 1.00 83.56 97 PHE A CA 1
ATOM 751 C C . PHE A 1 97 ? -4.883 -6.581 4.942 1.00 83.56 97 PHE A C 1
ATOM 753 O O . PHE A 1 97 ? -4.291 -7.626 5.211 1.00 83.56 97 PHE A O 1
ATOM 760 N N . GLU A 1 98 ? -5.474 -5.840 5.876 1.00 83.75 98 GLU A N 1
ATOM 761 C CA . GLU A 1 98 ? -5.362 -6.096 7.317 1.00 83.75 98 GLU A CA 1
ATOM 762 C C . GLU A 1 98 ? -6.223 -7.276 7.776 1.00 83.75 98 GLU A C 1
ATOM 764 O O . GLU A 1 98 ? -7.231 -7.600 7.155 1.00 83.75 98 GLU A O 1
ATOM 769 N N . THR A 1 99 ? -5.844 -7.924 8.879 1.00 86.50 99 THR A N 1
ATOM 770 C CA . THR A 1 99 ? -6.678 -8.965 9.494 1.00 86.50 99 THR A CA 1
ATOM 771 C C . THR A 1 99 ? -7.697 -8.334 10.448 1.00 86.50 99 THR A C 1
ATOM 773 O O . THR A 1 99 ? -7.465 -7.230 10.952 1.00 86.50 99 THR A O 1
ATOM 776 N N . PRO A 1 100 ? -8.817 -9.015 10.757 1.00 84.56 100 PRO A N 1
ATOM 777 C CA . PRO A 1 100 ? -9.784 -8.513 11.735 1.00 84.56 100 PRO A CA 1
ATOM 778 C C . PRO A 1 100 ? -9.158 -8.188 13.092 1.00 84.56 100 PRO A C 1
ATOM 780 O O . PRO A 1 100 ? -9.573 -7.230 13.732 1.00 84.56 100 PRO A O 1
ATOM 783 N N . ASP A 1 101 ? -8.147 -8.953 13.511 1.00 84.19 101 ASP A N 1
ATOM 784 C CA . ASP A 1 101 ? -7.453 -8.743 14.783 1.00 84.19 101 ASP A CA 1
ATOM 785 C C . ASP A 1 101 ? -6.658 -7.429 14.779 1.00 84.19 101 ASP A C 1
ATOM 787 O O . ASP A 1 101 ? -6.740 -6.662 15.735 1.00 84.19 101 ASP A O 1
ATOM 791 N N . THR A 1 102 ? -5.977 -7.109 13.668 1.00 86.69 102 THR A N 1
ATOM 792 C CA . THR A 1 102 ? -5.283 -5.817 13.503 1.00 86.69 102 THR A CA 1
ATOM 793 C C . THR A 1 102 ? -6.266 -4.645 13.543 1.00 86.69 102 THR A C 1
ATOM 795 O O . THR A 1 102 ? -5.997 -3.630 14.181 1.00 86.69 102 THR 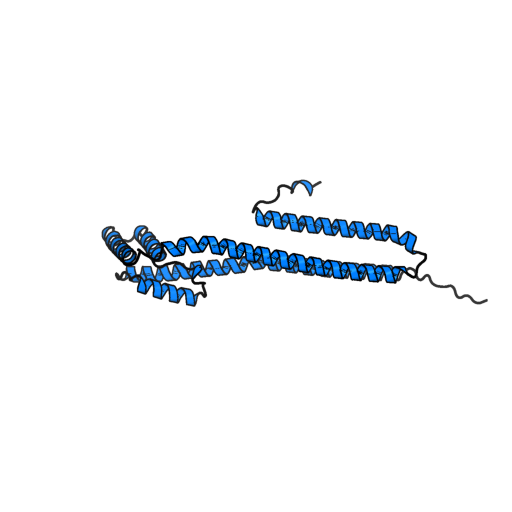A O 1
ATOM 798 N N . VAL A 1 103 ? -7.441 -4.796 12.923 1.00 86.06 103 VAL A N 1
ATOM 799 C CA . VAL A 1 103 ? -8.494 -3.769 12.954 1.00 86.06 103 VAL A CA 1
ATOM 800 C C . VAL A 1 103 ? -9.030 -3.565 14.374 1.00 86.06 103 VAL A C 1
ATOM 802 O O . VAL A 1 103 ? -9.262 -2.428 14.779 1.00 86.06 103 VAL A O 1
ATOM 805 N N . ILE A 1 104 ? -9.213 -4.639 15.149 1.00 85.56 104 ILE A N 1
ATOM 806 C CA . ILE A 1 104 ? -9.635 -4.545 16.554 1.00 85.56 104 ILE A CA 1
ATOM 807 C C . ILE A 1 104 ? -8.591 -3.783 17.382 1.00 85.56 104 ILE A C 1
ATOM 809 O O . ILE A 1 104 ? -8.970 -2.906 18.158 1.00 85.56 104 ILE A O 1
ATOM 813 N N . ASP A 1 105 ? -7.300 -4.059 17.190 1.00 84.94 105 ASP A N 1
ATOM 814 C CA . ASP A 1 105 ? -6.208 -3.382 17.906 1.00 84.94 105 ASP A CA 1
ATOM 815 C C . ASP A 1 105 ? -6.119 -1.885 17.569 1.00 84.94 105 ASP A C 1
ATOM 817 O O . ASP A 1 105 ? -5.972 -1.036 18.455 1.00 84.94 105 ASP A O 1
ATOM 821 N N . ASP A 1 106 ? -6.276 -1.535 16.294 1.00 86.38 106 ASP A N 1
ATOM 822 C CA . ASP A 1 106 ? -6.326 -0.145 15.842 1.00 86.38 106 ASP A CA 1
ATOM 823 C C . ASP A 1 106 ? -7.513 0.616 16.441 1.00 86.38 106 ASP A C 1
ATOM 825 O O . ASP A 1 106 ? -7.393 1.766 16.877 1.00 86.38 106 ASP A O 1
ATOM 829 N N . VAL A 1 107 ? -8.683 -0.024 16.457 1.00 85.62 107 VAL A N 1
ATOM 830 C CA . VAL A 1 107 ? -9.905 0.547 17.022 1.00 85.62 107 VAL A CA 1
ATOM 831 C C . VAL A 1 107 ? -9.767 0.713 18.529 1.00 85.62 107 VAL A C 1
ATOM 833 O O . VAL A 1 107 ? -10.112 1.772 19.050 1.00 85.62 107 VAL A O 1
ATOM 836 N N . LEU A 1 108 ? -9.211 -0.280 19.225 1.00 84.62 108 LEU A N 1
ATOM 837 C CA . LEU A 1 108 ? -8.915 -0.202 20.652 1.00 84.62 108 LEU A CA 1
ATOM 838 C C . LEU A 1 108 ? -7.985 0.981 20.949 1.00 84.62 108 LEU A C 1
ATOM 840 O O . LEU A 1 108 ? -8.272 1.781 21.838 1.00 84.62 108 LEU A O 1
ATOM 844 N N . THR A 1 109 ? -6.928 1.147 20.153 1.00 87.56 109 THR A N 1
ATOM 845 C CA . THR A 1 109 ? -5.993 2.275 20.272 1.00 87.56 109 THR A CA 1
ATOM 846 C C . THR A 1 109 ? -6.712 3.616 20.101 1.00 87.56 109 THR A C 1
ATOM 848 O O . THR A 1 109 ? -6.530 4.521 20.916 1.00 87.56 109 THR A O 1
ATOM 851 N N . ARG A 1 110 ? -7.590 3.745 19.094 1.00 82.44 110 ARG A N 1
ATOM 852 C CA . ARG A 1 110 ? -8.400 4.959 18.879 1.00 82.44 110 ARG A CA 1
ATOM 853 C C . ARG A 1 110 ? -9.377 5.232 20.025 1.00 82.44 110 ARG A C 1
ATOM 855 O O . ARG A 1 110 ? -9.570 6.389 20.381 1.00 82.44 110 ARG A O 1
ATOM 862 N N . VAL A 1 111 ? -9.992 4.198 20.598 1.00 82.31 111 VAL A N 1
ATOM 863 C CA . VAL A 1 111 ? -10.918 4.329 21.737 1.00 82.31 111 VAL A CA 1
ATOM 864 C C . VAL A 1 111 ? -10.176 4.776 22.996 1.00 82.31 111 VAL A C 1
ATOM 866 O O . VAL A 1 111 ? -10.655 5.665 23.697 1.00 82.31 111 VAL A O 1
ATOM 869 N N . LEU A 1 112 ? -9.003 4.204 23.275 1.00 79.19 112 LEU A N 1
ATOM 870 C CA . LEU A 1 112 ? -8.189 4.569 24.439 1.00 79.19 112 LEU A CA 1
ATOM 871 C C . LEU A 1 112 ? -7.637 5.996 24.341 1.00 79.19 112 LEU A C 1
ATOM 873 O O . LEU A 1 112 ? -7.604 6.702 25.349 1.00 79.19 112 LEU A O 1
ATOM 877 N N . ALA A 1 113 ? -7.255 6.417 23.132 1.00 82.38 113 ALA A N 1
ATOM 878 C CA . ALA A 1 113 ? -6.770 7.764 22.842 1.00 82.38 113 ALA A CA 1
ATOM 879 C C . ALA A 1 113 ? -7.882 8.829 22.790 1.00 82.38 113 ALA A C 1
ATOM 881 O O . ALA A 1 113 ? -7.583 10.016 22.693 1.00 82.38 113 ALA A O 1
ATOM 882 N N . ASN A 1 114 ? -9.159 8.437 22.824 1.00 79.81 114 ASN A N 1
ATOM 883 C CA . ASN A 1 114 ? -10.262 9.386 22.751 1.00 79.81 114 ASN A CA 1
ATOM 884 C C . ASN A 1 114 ? -10.533 10.030 24.120 1.00 79.81 114 ASN A C 1
ATOM 886 O O . ASN A 1 114 ? -11.094 9.405 25.021 1.00 79.81 114 ASN A O 1
ATOM 890 N N . GLU A 1 115 ? -10.178 11.308 24.239 1.00 73.62 115 GLU A N 1
ATOM 891 C CA . GLU A 1 115 ? -10.355 12.132 25.442 1.00 73.62 115 GLU A CA 1
ATOM 892 C C . GLU A 1 115 ? -11.828 12.470 25.742 1.00 73.62 115 GLU A C 1
ATOM 894 O O . GLU A 1 115 ? -12.169 12.790 26.878 1.00 73.62 115 GLU A O 1
ATOM 899 N N . PHE A 1 116 ? -12.722 12.359 24.752 1.00 75.00 116 PHE A N 1
ATOM 900 C CA . PHE A 1 116 ? -14.153 12.657 24.899 1.00 75.00 116 PHE A CA 1
ATOM 901 C C . PHE A 1 116 ? -14.966 11.500 25.498 1.00 75.00 116 PHE A C 1
ATOM 903 O O . PHE A 1 116 ? -16.158 11.659 25.768 1.00 75.00 116 PHE A O 1
ATOM 910 N N . LEU A 1 117 ? -14.361 10.322 25.684 1.00 73.31 117 LEU A N 1
ATOM 911 C CA . LEU A 1 117 ? -15.018 9.175 26.305 1.00 73.31 117 LEU A CA 1
ATOM 912 C C . LEU A 1 117 ? -14.739 9.134 27.811 1.00 73.31 117 LEU A C 1
ATOM 914 O O . LEU A 1 117 ? -13.588 9.082 28.249 1.00 73.31 117 LEU A O 1
ATOM 918 N N . ASP A 1 118 ? -15.813 9.056 28.598 1.00 79.00 118 ASP A N 1
ATOM 919 C CA . ASP A 1 118 ? -15.721 8.828 30.040 1.00 79.00 118 ASP A CA 1
ATOM 920 C C . ASP A 1 118 ? -14.932 7.540 30.347 1.00 79.00 118 ASP A C 1
ATOM 922 O O . ASP A 1 118 ? -14.995 6.557 29.600 1.00 79.00 118 ASP A O 1
ATOM 926 N N . ALA A 1 119 ? -14.172 7.542 31.444 1.00 75.94 119 ALA A N 1
ATOM 927 C CA . ALA A 1 119 ? -13.244 6.466 31.801 1.00 75.94 119 ALA A CA 1
ATOM 928 C C . ALA A 1 119 ? -13.948 5.102 31.875 1.00 75.94 119 ALA A C 1
ATOM 930 O O . ALA A 1 119 ? -13.467 4.125 31.302 1.00 75.94 119 ALA A O 1
ATOM 931 N N . LYS A 1 120 ? -15.148 5.070 32.463 1.00 76.38 120 LYS A N 1
ATOM 932 C CA . LYS A 1 120 ? -15.979 3.865 32.561 1.00 76.38 120 LYS A CA 1
ATOM 933 C C . LYS A 1 120 ? -16.388 3.320 31.188 1.00 76.38 120 LYS A C 1
ATOM 935 O O . LYS A 1 120 ? -16.364 2.119 30.948 1.00 76.38 120 LYS A O 1
ATOM 940 N N . ARG A 1 121 ? -16.717 4.213 30.249 1.00 76.25 121 ARG A N 1
ATOM 941 C CA . ARG A 1 121 ? -17.141 3.837 28.894 1.00 76.25 121 ARG A CA 1
ATOM 942 C C . ARG A 1 121 ? -15.968 3.350 28.041 1.00 76.25 121 ARG A C 1
ATOM 944 O O . ARG A 1 121 ? -16.163 2.465 27.212 1.00 76.25 121 ARG A O 1
ATOM 951 N N . ARG A 1 122 ? -14.758 3.886 28.254 1.00 79.50 122 ARG A N 1
ATOM 952 C CA . ARG A 1 122 ? -13.529 3.369 27.624 1.00 79.50 122 ARG A CA 1
ATOM 953 C C . ARG A 1 122 ? -13.239 1.938 28.061 1.00 79.50 122 ARG A C 1
ATOM 955 O O . ARG A 1 122 ? -12.955 1.111 27.201 1.00 79.50 122 ARG A O 1
ATOM 962 N N . GLU A 1 123 ? -13.368 1.654 29.354 1.00 80.31 123 GLU A N 1
ATOM 963 C CA . GLU A 1 123 ? -13.125 0.329 29.936 1.00 80.31 123 GLU A CA 1
ATOM 964 C C . GLU A 1 123 ? -14.159 -0.723 29.493 1.00 80.31 123 GLU A C 1
ATOM 966 O O . GLU A 1 123 ? -13.806 -1.850 29.134 1.00 80.31 123 GLU A O 1
ATOM 971 N N . ASP A 1 124 ? -15.437 -0.342 29.410 1.00 82.12 124 ASP A N 1
ATOM 972 C CA . ASP A 1 124 ? -16.497 -1.223 28.903 1.00 82.12 124 ASP A CA 1
ATOM 973 C C . ASP A 1 124 ? -16.278 -1.611 27.430 1.00 82.12 124 ASP A C 1
ATOM 975 O O . ASP A 1 124 ? -16.519 -2.754 27.030 1.00 82.12 124 ASP A O 1
ATOM 979 N N . ILE A 1 125 ? -15.841 -0.660 26.597 1.00 80.94 125 ILE A N 1
ATOM 980 C CA . ILE A 1 125 ? -15.591 -0.898 25.170 1.00 80.94 125 ILE A CA 1
ATOM 981 C C . ILE A 1 125 ? -14.327 -1.739 24.982 1.00 80.94 125 ILE A C 1
ATOM 983 O O . ILE A 1 125 ? -14.349 -2.696 24.206 1.00 80.94 125 ILE A O 1
ATOM 987 N N . SER A 1 126 ? -13.243 -1.418 25.691 1.00 78.75 126 SER A N 1
ATOM 988 C CA . SER A 1 126 ? -11.989 -2.166 25.587 1.00 78.75 126 SER A CA 1
ATOM 989 C C . SER A 1 126 ? -12.165 -3.621 26.014 1.00 78.75 126 SER A C 1
ATOM 991 O O . SER A 1 126 ? -11.736 -4.520 25.294 1.00 78.75 126 SER A O 1
ATOM 993 N N . THR A 1 127 ? -12.889 -3.873 27.106 1.00 82.94 127 THR A N 1
ATOM 994 C CA . THR A 1 127 ? -13.184 -5.234 27.576 1.00 82.94 127 THR A CA 1
ATOM 995 C C . THR A 1 127 ? -13.966 -6.033 26.531 1.00 82.94 127 THR A C 1
ATOM 997 O O . THR A 1 127 ? -13.609 -7.167 26.216 1.00 82.94 127 THR A O 1
ATOM 1000 N N . LYS A 1 128 ? -14.996 -5.436 25.917 1.00 81.31 128 LYS A N 1
ATOM 1001 C CA . LYS A 1 128 ? -15.789 -6.093 24.863 1.00 81.31 128 LYS A CA 1
ATOM 1002 C C . LYS A 1 128 ? -14.971 -6.386 23.603 1.00 81.31 128 LYS A C 1
ATOM 1004 O O . LYS A 1 128 ? -15.138 -7.448 23.012 1.00 81.31 128 LYS A O 1
ATOM 1009 N N . LEU A 1 129 ? -14.083 -5.478 23.197 1.00 79.75 129 LEU A N 1
ATOM 1010 C CA . LEU A 1 129 ? -13.201 -5.681 22.042 1.00 79.75 129 LEU A CA 1
ATOM 1011 C C . LEU A 1 129 ? -12.190 -6.809 22.284 1.00 79.75 129 LEU A C 1
ATOM 1013 O O . LEU A 1 129 ? -11.962 -7.631 21.397 1.00 79.75 129 LEU A O 1
ATOM 1017 N N . LEU A 1 130 ? -11.634 -6.892 23.495 1.00 82.00 130 LEU A N 1
ATOM 1018 C CA . LEU A 1 130 ? -10.718 -7.967 23.880 1.00 82.00 130 LEU A CA 1
ATOM 1019 C C . LEU A 1 130 ? -11.408 -9.338 23.897 1.00 82.00 130 LEU A C 1
ATOM 1021 O O . LEU A 1 130 ? -10.814 -10.321 23.456 1.00 82.00 130 LEU A O 1
ATOM 1025 N N . LEU A 1 131 ? -12.671 -9.407 24.330 1.00 83.00 131 LEU A N 1
ATOM 1026 C CA . LEU A 1 131 ? -13.465 -10.639 24.264 1.00 83.00 131 LEU A CA 1
ATOM 1027 C C . LEU A 1 131 ? -13.680 -11.105 22.816 1.00 83.00 131 LEU A C 1
ATOM 1029 O O . LEU A 1 131 ? -13.489 -12.281 22.518 1.00 83.00 131 LEU A O 1
ATOM 1033 N N . VAL A 1 132 ? -13.987 -10.183 21.897 1.00 80.12 132 VAL A N 1
ATOM 1034 C CA . VAL A 1 132 ? -14.143 -10.499 20.464 1.00 80.12 132 VAL A CA 1
ATOM 1035 C C . VAL A 1 132 ? -12.830 -10.983 19.840 1.00 80.12 132 VAL A C 1
ATOM 1037 O O . VAL A 1 132 ? -12.846 -11.872 18.987 1.00 80.12 132 VAL A O 1
ATOM 1040 N N . LYS A 1 133 ? -11.685 -10.439 20.272 1.00 79.88 133 LYS A N 1
ATOM 1041 C CA . LYS A 1 133 ? -10.359 -10.901 19.831 1.00 79.88 133 LYS A CA 1
ATOM 1042 C C . LYS A 1 133 ? -10.068 -12.329 20.309 1.00 79.88 133 LYS A C 1
ATOM 1044 O O . LYS A 1 133 ? -9.546 -13.146 19.552 1.00 79.88 133 LYS A O 1
ATOM 1049 N N . ALA A 1 134 ? -10.440 -12.646 21.548 1.00 76.38 134 ALA A N 1
ATOM 1050 C CA . ALA A 1 134 ? -10.185 -13.948 22.157 1.00 76.38 134 ALA A CA 1
ATOM 1051 C C . ALA A 1 134 ? -11.014 -15.093 21.542 1.00 76.38 134 ALA A C 1
ATOM 1053 O O . ALA A 1 134 ? -10.563 -16.238 21.562 1.00 76.38 134 ALA A O 1
ATOM 1054 N N . GLU A 1 135 ? -12.184 -14.813 20.956 1.00 68.56 135 GLU A N 1
ATOM 1055 C CA . GLU A 1 135 ? -13.144 -15.852 20.549 1.00 68.56 135 GLU A CA 1
ATOM 1056 C C . GLU A 1 135 ? -12.658 -16.844 19.471 1.00 68.56 135 GLU A C 1
ATOM 1058 O O . GLU A 1 135 ? -13.263 -17.906 19.352 1.00 68.56 135 GLU A O 1
ATOM 1063 N N . LYS A 1 136 ? -11.565 -16.603 18.723 1.00 56.06 136 LYS A N 1
ATOM 1064 C CA . LYS A 1 136 ? -11.009 -17.585 17.749 1.00 56.06 136 LYS A CA 1
ATOM 1065 C C . LYS A 1 136 ? -9.490 -17.463 17.498 1.00 56.06 136 LYS A C 1
ATOM 1067 O O . LYS A 1 136 ? -9.029 -17.681 16.381 1.00 56.06 136 LYS A O 1
ATOM 1072 N N . GLY A 1 137 ? -8.695 -17.089 18.502 1.00 44.09 137 GLY A N 1
ATOM 1073 C CA . GLY A 1 137 ? -7.272 -16.735 18.314 1.00 44.09 137 GLY A CA 1
ATOM 1074 C C . GLY A 1 137 ? -6.248 -17.883 18.241 1.00 44.09 137 GLY A C 1
ATOM 1075 O O . GLY A 1 137 ? -5.079 -17.632 17.989 1.00 44.09 137 GLY A O 1
ATOM 1076 N N . GLY A 1 138 ? -6.624 -19.147 18.460 1.00 41.75 138 GLY A N 1
ATOM 1077 C CA . GLY A 1 138 ? -5.623 -20.192 18.740 1.00 41.75 138 GLY A CA 1
ATOM 1078 C C . GLY A 1 138 ? -4.854 -20.7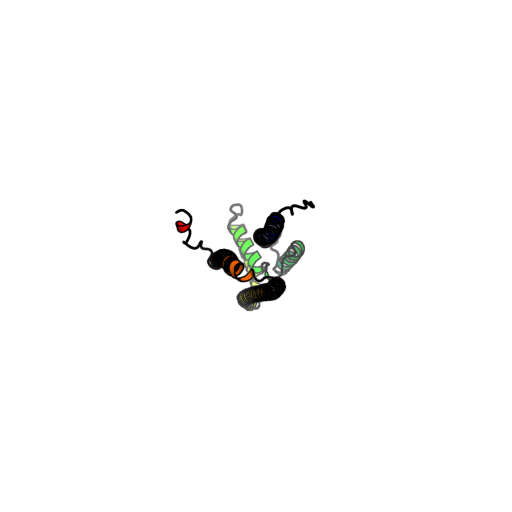94 17.551 1.00 41.75 138 GLY A C 1
ATOM 1079 O O . GLY A 1 138 ? -3.805 -21.388 17.773 1.00 41.75 138 GLY A O 1
ATOM 1080 N N . ALA A 1 139 ? -5.353 -20.712 16.310 1.00 42.12 139 ALA A N 1
ATOM 1081 C CA . ALA A 1 139 ? -4.894 -21.629 15.248 1.00 42.12 139 ALA A CA 1
ATOM 1082 C C . ALA A 1 139 ? -4.387 -20.987 13.941 1.00 42.12 139 ALA A C 1
ATOM 1084 O O . ALA A 1 139 ? -3.679 -21.660 13.190 1.00 42.12 139 ALA A O 1
ATOM 1085 N N . GLU A 1 140 ? -4.704 -19.721 13.646 1.00 49.34 140 GLU A N 1
ATOM 1086 C CA . GLU A 1 140 ? -4.400 -19.131 12.325 1.00 49.34 140 GLU A CA 1
ATOM 1087 C C . GLU A 1 140 ? -3.257 -18.102 12.315 1.00 49.34 140 GLU A C 1
ATOM 1089 O O . GLU A 1 140 ? -2.583 -17.951 11.293 1.00 49.34 140 GLU A O 1
ATOM 1094 N N . GLU A 1 141 ? -2.944 -17.459 13.446 1.00 48.66 141 GLU A N 1
ATOM 1095 C CA . GLU A 1 141 ? -1.880 -16.440 13.511 1.00 48.66 141 GLU A CA 1
ATOM 1096 C C . GLU A 1 141 ? -0.468 -17.021 13.303 1.00 48.66 141 GLU A C 1
ATOM 1098 O O . GLU A 1 141 ? 0.411 -16.337 12.779 1.00 48.66 141 GLU A O 1
ATOM 1103 N N . MET A 1 142 ? -0.256 -18.312 13.588 1.00 44.56 142 MET A N 1
ATOM 1104 C CA . MET A 1 142 ? 1.058 -18.953 13.438 1.00 44.56 142 MET A CA 1
ATOM 1105 C C . MET A 1 142 ? 1.407 -19.324 11.984 1.00 44.56 142 MET A C 1
ATOM 1107 O O . MET A 1 142 ? 2.563 -19.599 11.690 1.00 44.56 142 MET A O 1
ATOM 1111 N N . LYS A 1 143 ? 0.446 -19.298 11.046 1.00 43.31 143 LYS A N 1
ATOM 1112 C CA . LYS A 1 143 ? 0.700 -19.599 9.619 1.00 43.31 143 LYS A CA 1
ATOM 1113 C C . LYS A 1 143 ? 0.855 -18.355 8.741 1.00 43.31 143 LYS A C 1
ATOM 1115 O O . LYS A 1 143 ? 1.521 -18.416 7.711 1.00 43.31 143 LYS A O 1
ATOM 1120 N N . ALA A 1 144 ? 0.264 -17.226 9.132 1.00 49.28 144 ALA A N 1
ATOM 1121 C CA . ALA A 1 144 ? 0.334 -15.988 8.351 1.00 49.28 144 ALA A CA 1
ATOM 1122 C C . ALA A 1 144 ? 1.664 -15.230 8.537 1.00 49.28 144 ALA A C 1
ATOM 1124 O O . ALA A 1 144 ? 2.126 -14.567 7.604 1.00 49.28 144 ALA A O 1
ATOM 1125 N N . ALA A 1 145 ? 2.302 -15.354 9.708 1.00 49.16 145 ALA A N 1
ATOM 1126 C CA . ALA A 1 145 ? 3.579 -14.701 10.004 1.00 49.16 145 ALA A CA 1
ATOM 1127 C C . ALA A 1 145 ? 4.771 -15.320 9.241 1.00 49.16 145 ALA A C 1
ATOM 1129 O O . ALA A 1 145 ? 5.650 -14.583 8.796 1.00 49.16 145 ALA A O 1
ATOM 1130 N N . ASP A 1 146 ? 4.753 -16.635 8.988 1.00 45.25 146 ASP A N 1
ATOM 1131 C CA . ASP A 1 146 ? 5.811 -17.344 8.243 1.00 45.25 146 ASP A CA 1
ATOM 1132 C C . ASP A 1 146 ? 5.701 -17.209 6.711 1.00 45.25 146 ASP A C 1
ATOM 1134 O O . ASP A 1 146 ? 6.683 -17.378 5.987 1.00 45.25 146 ASP A O 1
ATOM 1138 N N . ALA A 1 147 ? 4.527 -16.846 6.180 1.00 48.28 147 ALA A N 1
ATOM 1139 C CA . ALA A 1 147 ? 4.302 -16.749 4.733 1.00 48.28 147 ALA A CA 1
ATOM 1140 C C . ALA A 1 147 ? 4.735 -15.401 4.112 1.00 48.28 147 ALA A C 1
ATOM 1142 O O . ALA A 1 147 ? 4.997 -15.325 2.907 1.00 48.28 147 ALA A O 1
ATOM 1143 N N . LYS A 1 148 ? 4.814 -14.325 4.909 1.00 49.31 148 LYS A N 1
ATOM 1144 C CA . LYS A 1 148 ? 5.232 -12.986 4.446 1.00 49.31 148 LYS A CA 1
ATOM 1145 C C . LYS A 1 148 ? 6.721 -12.864 4.072 1.00 49.31 148 LYS A C 1
ATOM 1147 O O . LYS A 1 148 ? 6.984 -12.261 3.029 1.00 49.31 148 LYS A O 1
ATOM 1152 N N . PRO A 1 149 ? 7.699 -13.411 4.826 1.00 51.66 149 PRO A N 1
ATOM 1153 C CA . PRO A 1 149 ? 9.110 -13.273 4.455 1.00 51.66 149 PRO A CA 1
ATOM 1154 C C . PRO A 1 149 ? 9.475 -14.047 3.175 1.00 51.66 149 PRO A C 1
ATOM 1156 O O . PRO A 1 149 ? 10.257 -13.545 2.373 1.00 51.66 149 PRO A O 1
ATOM 1159 N N . GLN A 1 150 ? 8.853 -15.204 2.912 1.00 53.25 150 GLN A N 1
ATOM 1160 C CA . GLN A 1 150 ? 9.173 -16.027 1.732 1.00 53.25 150 GLN A CA 1
ATOM 1161 C C . GLN A 1 150 ? 8.704 -15.419 0.398 1.00 53.25 150 GLN A C 1
ATOM 1163 O O . GLN A 1 150 ? 9.368 -15.574 -0.626 1.00 53.25 150 GLN A O 1
ATOM 1168 N N . ARG A 1 151 ? 7.578 -14.692 0.380 1.00 54.00 151 ARG A N 1
ATOM 1169 C CA . ARG A 1 151 ? 7.070 -14.049 -0.849 1.00 54.00 151 ARG A CA 1
ATOM 1170 C C . ARG A 1 151 ? 7.890 -12.832 -1.276 1.00 54.00 151 ARG A C 1
ATOM 1172 O O . ARG A 1 151 ? 8.084 -12.621 -2.469 1.00 54.00 151 ARG A O 1
ATOM 1179 N N . LEU A 1 152 ? 8.417 -12.072 -0.316 1.00 57.28 152 LEU A N 1
ATOM 1180 C CA . LEU A 1 152 ? 9.280 -10.917 -0.584 1.00 57.28 152 LEU A CA 1
ATOM 1181 C C . LEU A 1 152 ? 10.606 -11.322 -1.241 1.00 57.28 152 LEU A C 1
ATOM 1183 O O . LEU A 1 152 ? 11.137 -10.578 -2.065 1.00 57.28 152 LEU A O 1
ATOM 1187 N N . GLU A 1 153 ? 11.132 -12.503 -0.909 1.00 57.72 153 GLU A N 1
ATOM 1188 C CA . GLU A 1 153 ? 12.290 -13.067 -1.603 1.00 57.72 153 GLU A CA 1
ATOM 1189 C C . GLU A 1 153 ? 11.923 -13.553 -3.008 1.00 57.72 153 GLU A C 1
ATOM 1191 O O . GLU A 1 153 ? 12.621 -13.210 -3.962 1.00 57.72 153 GLU A O 1
ATOM 1196 N N . ALA A 1 154 ? 10.797 -14.256 -3.175 1.00 59.75 154 ALA A N 1
ATOM 1197 C CA . ALA A 1 154 ? 10.338 -14.731 -4.483 1.00 59.75 154 ALA A CA 1
ATOM 1198 C C . ALA A 1 154 ? 10.116 -13.588 -5.496 1.00 59.75 154 ALA A C 1
ATOM 1200 O O . ALA A 1 154 ? 10.553 -13.694 -6.643 1.00 59.75 154 ALA A O 1
ATOM 1201 N N . ASP A 1 155 ? 9.528 -12.466 -5.070 1.00 65.00 155 ASP A N 1
ATOM 1202 C CA . ASP A 1 155 ? 9.332 -11.288 -5.927 1.00 65.00 155 ASP A CA 1
ATOM 1203 C C . ASP A 1 155 ? 10.659 -10.600 -6.286 1.00 65.00 155 ASP A C 1
ATOM 1205 O O . ASP A 1 155 ? 10.831 -10.113 -7.407 1.00 65.00 155 ASP A O 1
ATOM 1209 N N . ARG A 1 156 ? 11.643 -10.606 -5.376 1.00 66.38 156 ARG A N 1
ATOM 1210 C CA . ARG A 1 156 ? 13.001 -10.111 -5.660 1.00 66.38 156 ARG A CA 1
ATOM 1211 C C . ARG A 1 156 ? 13.725 -10.997 -6.670 1.00 66.38 156 ARG A C 1
ATOM 1213 O O . ARG A 1 156 ? 14.379 -10.467 -7.569 1.00 66.38 156 ARG A O 1
ATOM 1220 N N . PHE A 1 157 ? 13.576 -12.317 -6.573 1.00 66.38 157 PHE A N 1
ATOM 1221 C CA . PHE A 1 157 ? 14.130 -13.254 -7.553 1.00 66.38 157 PHE A CA 1
ATOM 1222 C C . PHE A 1 157 ? 13.454 -13.122 -8.919 1.00 66.38 157 PHE A C 1
ATOM 1224 O O . PHE A 1 157 ? 14.145 -13.123 -9.936 1.00 66.38 157 PHE A O 1
ATOM 1231 N N . ALA A 1 158 ? 12.133 -12.932 -8.958 1.00 65.69 158 ALA A N 1
ATOM 1232 C CA . ALA A 1 158 ? 11.406 -12.683 -10.198 1.00 65.69 158 ALA A CA 1
ATOM 1233 C C . ALA A 1 158 ? 11.849 -11.366 -10.858 1.00 65.69 158 ALA A C 1
ATOM 1235 O O . ALA A 1 158 ? 12.149 -11.343 -12.052 1.00 65.69 158 ALA A O 1
ATOM 1236 N N . ALA A 1 159 ? 11.976 -10.284 -10.084 1.00 62.41 159 ALA A N 1
ATOM 1237 C CA . ALA A 1 159 ? 12.467 -9.001 -10.584 1.00 62.41 159 ALA A CA 1
ATOM 1238 C C . ALA A 1 159 ? 13.913 -9.089 -11.108 1.00 62.41 159 ALA A C 1
ATOM 1240 O O . ALA A 1 159 ? 14.222 -8.544 -12.169 1.00 62.41 159 ALA A O 1
ATOM 1241 N N . LEU A 1 160 ? 14.789 -9.820 -10.408 1.00 72.44 160 LEU A N 1
ATOM 1242 C CA . LEU A 1 160 ? 16.170 -10.056 -10.835 1.00 72.44 160 LEU A CA 1
ATOM 1243 C C . LEU A 1 160 ? 16.233 -10.898 -12.121 1.00 72.44 160 LEU A C 1
ATOM 1245 O O . LEU A 1 160 ? 16.977 -10.561 -13.041 1.00 72.44 160 LEU A O 1
ATOM 1249 N N . ALA A 1 161 ? 15.419 -11.951 -12.227 1.00 69.62 161 ALA A N 1
ATOM 1250 C CA . ALA A 1 161 ? 15.341 -12.789 -13.421 1.00 69.62 161 ALA A CA 1
ATOM 1251 C C . ALA A 1 161 ? 14.851 -12.000 -14.647 1.00 69.62 161 ALA A C 1
ATOM 1253 O O . ALA A 1 161 ? 15.430 -12.117 -15.729 1.00 69.62 161 ALA A O 1
ATOM 1254 N N . ILE A 1 162 ? 13.840 -11.142 -14.473 1.00 73.00 162 ILE A N 1
ATOM 1255 C CA . ILE A 1 162 ? 13.332 -10.260 -15.534 1.00 73.00 162 ILE A CA 1
ATOM 1256 C C . ILE A 1 162 ? 14.411 -9.256 -15.970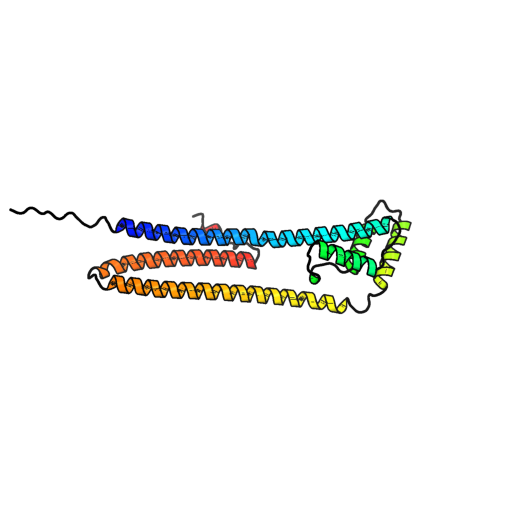 1.00 73.00 162 ILE A C 1
ATOM 1258 O O . ILE A 1 162 ? 14.606 -9.047 -17.168 1.00 73.00 162 ILE A O 1
ATOM 1262 N N . ALA A 1 163 ? 15.158 -8.675 -15.026 1.00 64.44 163 ALA A N 1
ATOM 1263 C CA . ALA A 1 163 ? 16.243 -7.744 -15.336 1.00 64.44 163 ALA A CA 1
ATOM 1264 C C . ALA A 1 163 ? 17.383 -8.413 -16.128 1.00 64.44 163 ALA A C 1
ATOM 1266 O O . ALA A 1 163 ? 17.878 -7.842 -17.102 1.00 64.44 163 ALA A O 1
ATOM 1267 N N . ILE A 1 164 ? 17.763 -9.642 -15.761 1.00 76.44 164 ILE A N 1
ATOM 1268 C CA . ILE A 1 164 ? 18.785 -10.416 -16.481 1.00 76.44 164 ILE A CA 1
ATOM 1269 C C . ILE A 1 164 ? 18.302 -10.765 -17.895 1.00 76.44 164 ILE A C 1
ATOM 1271 O O . ILE A 1 164 ? 19.055 -10.599 -18.854 1.00 76.44 164 ILE A O 1
ATOM 1275 N N . ALA A 1 165 ? 17.046 -11.191 -18.051 1.00 72.8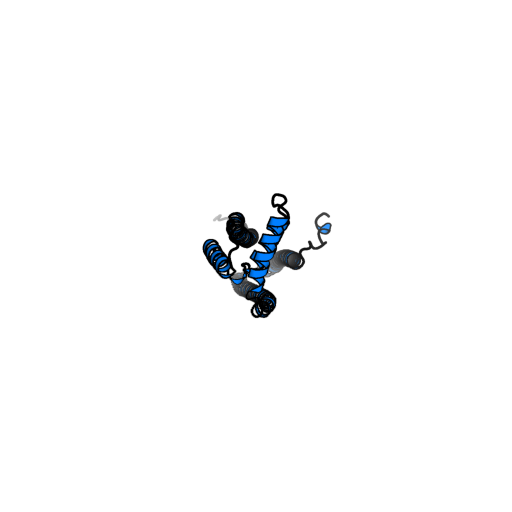1 165 ALA A N 1
ATOM 1276 C CA . ALA A 1 165 ? 16.468 -11.499 -19.360 1.00 72.81 165 ALA A CA 1
ATOM 1277 C C . ALA A 1 165 ? 16.402 -10.265 -20.283 1.00 72.81 165 ALA A C 1
ATOM 1279 O O . ALA A 1 165 ? 16.688 -10.354 -21.477 1.00 72.81 165 ALA A O 1
ATOM 1280 N N . ALA A 1 166 ? 16.080 -9.090 -19.737 1.00 69.06 166 ALA A N 1
ATOM 1281 C CA . ALA A 1 166 ? 16.096 -7.843 -20.499 1.00 69.06 166 ALA A CA 1
ATOM 1282 C C . ALA A 1 166 ? 17.521 -7.459 -20.942 1.00 69.06 166 ALA A C 1
ATOM 1284 O O . ALA A 1 166 ? 17.734 -7.059 -22.089 1.00 69.06 166 ALA A O 1
ATOM 1285 N N . ALA A 1 167 ? 18.513 -7.632 -20.062 1.00 72.50 167 ALA A N 1
ATOM 1286 C CA . ALA A 1 167 ? 19.911 -7.338 -20.367 1.00 72.50 167 ALA A CA 1
ATOM 1287 C C . ALA A 1 167 ? 20.485 -8.262 -21.457 1.00 72.50 167 ALA A C 1
ATOM 1289 O O . ALA A 1 167 ? 21.209 -7.798 -22.342 1.00 72.50 167 ALA A O 1
ATOM 1290 N N . THR A 1 168 ? 20.140 -9.554 -21.449 1.00 77.31 168 THR A N 1
ATOM 1291 C CA . THR A 1 168 ? 20.612 -10.505 -22.469 1.00 77.31 168 THR A CA 1
ATOM 1292 C C . THR A 1 168 ? 19.997 -10.233 -23.841 1.00 77.31 168 THR A C 1
ATOM 1294 O O . THR A 1 168 ? 20.713 -10.273 -24.843 1.00 77.31 168 THR A O 1
ATOM 1297 N N . LEU A 1 169 ? 18.713 -9.864 -23.907 1.00 74.81 169 LEU A N 1
ATOM 1298 C CA . LEU A 1 169 ? 18.059 -9.459 -25.158 1.00 74.81 169 LEU A CA 1
ATOM 1299 C C . LEU A 1 169 ? 18.658 -8.169 -25.739 1.00 74.81 169 LEU A C 1
ATOM 1301 O O . LEU A 1 169 ? 18.876 -8.075 -26.953 1.00 74.81 169 LEU A O 1
ATOM 1305 N N . ALA A 1 170 ? 18.988 -7.197 -24.885 1.00 65.94 170 ALA A N 1
ATOM 1306 C CA . ALA A 1 170 ? 19.684 -5.980 -25.298 1.00 65.94 170 ALA A CA 1
ATOM 1307 C C . ALA A 1 170 ? 21.097 -6.284 -25.836 1.00 65.94 170 ALA A C 1
ATOM 1309 O O . ALA A 1 170 ? 21.507 -5.752 -26.869 1.00 65.94 170 ALA A O 1
ATOM 1310 N N . ALA A 1 171 ? 21.832 -7.199 -25.196 1.00 68.56 171 ALA A N 1
ATOM 1311 C CA . ALA A 1 171 ? 23.160 -7.609 -25.653 1.00 68.56 171 ALA A CA 1
ATOM 1312 C C . ALA A 1 171 ? 23.116 -8.392 -26.981 1.00 68.56 171 ALA A C 1
ATOM 1314 O O . ALA A 1 171 ? 23.951 -8.168 -27.865 1.00 68.56 171 ALA A O 1
ATOM 1315 N N . MET A 1 172 ? 22.123 -9.273 -27.163 1.00 74.88 172 MET A N 1
ATOM 1316 C CA . MET A 1 172 ? 21.899 -10.002 -28.420 1.00 74.88 172 MET A CA 1
ATOM 1317 C C . MET A 1 172 ? 21.551 -9.065 -29.579 1.00 74.88 172 MET A C 1
ATOM 1319 O O . MET A 1 172 ? 22.083 -9.200 -30.681 1.00 74.88 172 MET A O 1
ATOM 1323 N N . THR A 1 173 ? 20.694 -8.073 -29.347 1.00 70.12 173 THR A N 1
ATOM 1324 C CA . THR A 1 173 ? 20.344 -7.096 -30.389 1.00 70.12 173 THR A CA 1
ATOM 1325 C C . THR A 1 173 ? 21.538 -6.218 -30.763 1.00 70.12 173 THR A C 1
ATOM 1327 O O . THR A 1 173 ? 21.776 -6.000 -31.956 1.00 70.12 173 THR A O 1
ATOM 1330 N N . LEU A 1 174 ? 22.361 -5.804 -29.791 1.00 67.06 174 LEU A N 1
ATOM 1331 C CA . LEU A 1 174 ? 23.592 -5.054 -30.062 1.00 67.06 174 LEU A CA 1
ATOM 1332 C C . LEU A 1 174 ? 24.614 -5.866 -30.868 1.00 67.06 174 LEU A C 1
ATOM 1334 O O . LEU A 1 174 ? 25.238 -5.337 -31.787 1.00 67.06 174 LEU A O 1
ATOM 1338 N N . THR A 1 175 ? 24.781 -7.154 -30.559 1.00 69.00 175 THR A N 1
ATOM 1339 C CA . THR A 1 175 ? 25.720 -8.031 -31.279 1.00 69.00 175 THR A CA 1
ATOM 1340 C C . THR A 1 175 ? 25.256 -8.329 -32.703 1.00 69.00 175 THR A C 1
ATOM 1342 O O . THR A 1 175 ? 26.075 -8.309 -33.626 1.00 69.00 175 THR A O 1
ATOM 1345 N N . ILE A 1 176 ? 23.951 -8.511 -32.927 1.00 73.38 176 ILE A N 1
ATOM 1346 C CA . ILE A 1 176 ? 23.381 -8.653 -34.277 1.00 73.38 176 ILE A CA 1
ATOM 1347 C C . ILE A 1 176 ? 23.575 -7.359 -35.086 1.00 73.38 176 ILE A C 1
ATOM 1349 O O . ILE A 1 176 ? 24.015 -7.414 -36.240 1.00 73.38 176 ILE A O 1
ATOM 1353 N N . MET A 1 177 ? 23.317 -6.194 -34.481 1.00 64.06 177 MET A N 1
ATOM 1354 C CA . MET A 1 177 ? 23.544 -4.884 -35.105 1.00 64.06 177 MET A CA 1
ATOM 1355 C C . MET A 1 177 ? 25.022 -4.662 -35.446 1.00 64.06 177 MET A C 1
ATOM 1357 O O . MET A 1 177 ? 25.342 -4.327 -36.586 1.00 64.06 177 MET A O 1
ATOM 1361 N N . ALA A 1 178 ? 25.940 -4.928 -34.514 1.00 65.38 178 ALA A N 1
ATOM 1362 C CA . ALA A 1 178 ? 27.381 -4.796 -34.735 1.00 65.38 178 ALA A CA 1
ATOM 1363 C C . ALA A 1 178 ? 27.888 -5.748 -35.834 1.00 65.38 178 ALA A C 1
ATOM 1365 O O . ALA A 1 178 ? 28.714 -5.368 -36.669 1.00 65.38 178 ALA A O 1
ATOM 1366 N N . GLY A 1 179 ? 27.354 -6.972 -35.889 1.00 68.19 179 GLY A N 1
ATOM 1367 C CA . GLY A 1 179 ? 27.663 -7.950 -36.932 1.00 68.19 179 GLY A CA 1
ATOM 1368 C C . GLY A 1 179 ? 27.203 -7.511 -38.325 1.00 68.19 179 GLY A C 1
ATOM 1369 O O . GLY A 1 179 ? 27.942 -7.685 -39.300 1.00 68.19 179 GLY A O 1
ATOM 1370 N N . ARG A 1 180 ? 26.014 -6.900 -38.434 1.00 68.31 180 ARG A N 1
ATOM 1371 C CA . ARG A 1 180 ? 25.529 -6.325 -39.700 1.00 68.31 180 ARG A CA 1
ATOM 1372 C C . ARG A 1 180 ? 26.301 -5.073 -40.099 1.00 68.31 180 ARG A C 1
ATOM 1374 O O . ARG A 1 180 ? 26.682 -4.953 -41.260 1.00 68.31 180 ARG A O 1
ATOM 1381 N N . PHE A 1 181 ? 26.639 -4.217 -39.141 1.00 57.72 181 PHE A N 1
ATOM 1382 C CA . PHE A 1 181 ? 27.437 -3.015 -39.376 1.00 57.72 181 PHE A CA 1
ATOM 1383 C C . PHE A 1 181 ? 28.851 -3.350 -39.883 1.00 57.72 181 PHE A C 1
ATOM 1385 O O . PHE A 1 181 ? 29.321 -2.771 -40.860 1.00 57.72 181 PHE A O 1
ATOM 1392 N N . LYS A 1 182 ? 29.500 -4.375 -39.310 1.00 59.41 182 LYS A N 1
ATOM 1393 C CA . LYS A 1 182 ? 30.804 -4.880 -39.778 1.00 59.41 182 LYS A CA 1
ATOM 1394 C C . LYS A 1 182 ? 30.746 -5.435 -41.206 1.00 59.41 182 LYS A C 1
ATOM 1396 O O . LYS A 1 182 ? 31.724 -5.323 -41.944 1.00 59.41 182 LYS A O 1
ATOM 1401 N N . ARG A 1 183 ? 29.617 -6.034 -41.599 1.00 64.69 183 ARG A N 1
ATOM 1402 C CA . ARG A 1 183 ? 29.407 -6.577 -42.951 1.00 64.69 183 ARG A CA 1
ATOM 1403 C C . ARG A 1 183 ? 29.271 -5.451 -43.981 1.00 64.69 183 ARG A C 1
ATOM 1405 O O . ARG A 1 183 ? 29.974 -5.482 -44.984 1.00 64.69 183 ARG A O 1
ATOM 1412 N N . ILE A 1 184 ? 28.510 -4.410 -43.643 1.00 62.81 184 ILE A N 1
ATOM 1413 C CA . ILE A 1 184 ? 28.355 -3.194 -44.455 1.00 62.81 184 ILE A CA 1
ATOM 1414 C C . ILE A 1 184 ? 29.701 -2.467 -44.620 1.00 62.81 184 ILE A C 1
ATOM 1416 O O . ILE A 1 184 ? 30.070 -2.110 -45.733 1.00 62.81 184 ILE A O 1
ATOM 1420 N N . ILE A 1 185 ? 30.497 -2.317 -43.553 1.00 58.66 185 ILE A N 1
ATOM 1421 C CA . ILE A 1 185 ? 31.840 -1.704 -43.643 1.00 58.66 185 ILE A CA 1
ATOM 1422 C C . ILE A 1 185 ? 32.777 -2.525 -44.545 1.00 58.66 185 ILE A C 1
ATOM 1424 O O . ILE A 1 185 ? 33.590 -1.959 -45.274 1.00 58.66 185 ILE A O 1
ATOM 1428 N N . ARG A 1 186 ? 32.672 -3.860 -44.521 1.00 57.72 186 ARG A N 1
ATOM 1429 C CA . ARG A 1 186 ? 33.506 -4.748 -45.344 1.00 57.72 186 ARG A CA 1
ATOM 1430 C C . ARG A 1 186 ? 33.085 -4.752 -46.821 1.00 57.72 186 ARG A C 1
ATOM 1432 O O . ARG A 1 186 ? 33.941 -4.952 -47.677 1.00 57.72 186 ARG A O 1
ATOM 1439 N N . GLU A 1 187 ? 31.809 -4.519 -47.119 1.00 58.59 187 GLU A N 1
ATOM 1440 C CA . GLU A 1 187 ? 31.307 -4.328 -48.489 1.00 58.59 187 GLU A CA 1
ATOM 1441 C C . GLU A 1 187 ? 31.671 -2.945 -49.040 1.00 58.59 187 GLU A C 1
ATOM 1443 O O . GLU A 1 187 ? 32.152 -2.852 -50.162 1.00 58.59 187 GLU A O 1
ATOM 1448 N N . VAL A 1 188 ? 31.599 -1.892 -48.220 1.00 56.28 188 VAL A N 1
ATOM 1449 C CA . VAL A 1 188 ? 32.059 -0.539 -48.590 1.00 56.28 188 VAL A CA 1
ATOM 1450 C C . VAL A 1 188 ? 33.593 -0.462 -48.730 1.00 56.28 188 VAL A C 1
ATOM 1452 O O . VAL A 1 188 ? 34.121 0.397 -49.431 1.00 56.28 188 VAL A O 1
ATOM 1455 N N . GLY A 1 189 ? 34.331 -1.372 -48.087 1.00 48.16 189 GLY A N 1
ATOM 1456 C CA . GLY A 1 189 ? 35.796 -1.425 -48.108 1.00 48.16 189 GLY A CA 1
ATOM 1457 C C . GLY A 1 189 ? 36.431 -2.150 -49.300 1.00 48.16 189 GLY A C 1
ATOM 1458 O O . GLY A 1 189 ? 37.658 -2.227 -49.340 1.00 48.16 189 GLY A O 1
ATOM 1459 N N . ARG A 1 190 ? 35.649 -2.701 -50.241 1.00 53.25 190 ARG A N 1
ATOM 1460 C CA . ARG A 1 190 ? 36.190 -3.483 -51.372 1.00 53.25 190 ARG A CA 1
ATOM 1461 C C . ARG A 1 190 ? 36.589 -2.630 -52.588 1.00 53.25 190 ARG A C 1
ATOM 1463 O O . ARG A 1 190 ? 37.396 -3.092 -53.384 1.00 53.25 190 ARG A O 1
ATOM 1470 N N . ASP A 1 191 ? 36.143 -1.372 -52.653 1.00 56.56 191 ASP A N 1
ATOM 1471 C CA . ASP A 1 191 ? 36.249 -0.547 -53.871 1.00 56.56 191 ASP A CA 1
ATOM 1472 C C . ASP A 1 191 ? 37.231 0.634 -53.791 1.00 56.56 191 ASP A C 1
ATOM 1474 O O . ASP A 1 191 ? 37.208 1.509 -54.652 1.00 56.56 191 ASP A O 1
ATOM 1478 N N . SER A 1 192 ? 38.113 0.731 -52.789 1.00 53.16 192 SER A N 1
ATOM 1479 C CA . SER A 1 192 ? 39.035 1.878 -52.759 1.00 53.16 192 SER A CA 1
ATOM 1480 C C . SER A 1 192 ? 40.426 1.577 -52.220 1.00 53.16 192 SER A C 1
ATOM 1482 O O . SER A 1 192 ? 40.649 1.309 -51.041 1.00 53.16 192 SER A O 1
ATOM 1484 N N . VAL A 1 193 ? 41.395 1.780 -53.108 1.00 55.28 193 VAL A N 1
ATOM 1485 C CA . VAL A 1 193 ? 42.831 1.923 -52.833 1.00 55.28 193 VAL A CA 1
ATOM 1486 C C . VAL A 1 193 ? 43.113 3.112 -51.873 1.00 55.28 193 VAL A C 1
ATOM 1488 O O . VAL A 1 193 ? 44.198 3.230 -51.315 1.00 55.28 193 VAL A O 1
ATOM 1491 N N . GLU A 1 194 ? 42.105 3.937 -51.549 1.00 55.22 194 GLU A N 1
ATOM 1492 C CA . GLU A 1 194 ? 42.135 4.994 -50.518 1.00 55.22 194 GLU A CA 1
ATOM 1493 C C . GLU A 1 194 ? 41.938 4.503 -49.062 1.00 55.22 194 GLU A C 1
ATOM 1495 O O . GLU A 1 194 ? 42.050 5.291 -48.114 1.00 55.22 194 GLU A O 1
ATOM 1500 N N . ALA A 1 195 ? 41.640 3.217 -48.843 1.00 53.62 195 ALA A N 1
ATOM 1501 C CA . ALA A 1 195 ? 41.268 2.672 -47.533 1.00 53.62 195 ALA A CA 1
ATOM 1502 C C . ALA A 1 195 ? 42.362 2.792 -46.450 1.00 53.62 195 ALA A C 1
ATOM 1504 O O . ALA A 1 195 ? 42.041 2.805 -45.261 1.00 53.62 195 ALA A O 1
ATOM 1505 N N . ALA A 1 196 ? 43.638 2.930 -46.822 1.00 55.06 196 ALA A N 1
ATOM 1506 C CA . ALA A 1 196 ? 44.743 3.001 -45.863 1.00 55.06 196 ALA A CA 1
ATOM 1507 C C . ALA A 1 196 ? 44.729 4.294 -45.019 1.00 55.06 196 ALA A C 1
ATOM 1509 O O . ALA A 1 196 ? 44.938 4.230 -43.812 1.00 55.06 196 ALA A O 1
ATOM 1510 N N . ARG A 1 197 ? 44.370 5.448 -45.608 1.00 56.62 197 ARG A N 1
ATOM 1511 C CA . ARG A 1 197 ? 44.238 6.732 -44.880 1.00 56.62 197 ARG A CA 1
ATOM 1512 C C . ARG A 1 197 ? 42.903 6.881 -44.135 1.00 56.62 197 ARG A C 1
ATOM 1514 O O . ARG A 1 197 ? 42.796 7.690 -43.216 1.00 56.62 197 ARG A O 1
ATOM 1521 N N . ARG A 1 198 ? 41.873 6.105 -44.501 1.00 54.19 198 ARG A N 1
ATOM 1522 C CA . ARG A 1 198 ? 40.579 6.079 -43.789 1.00 54.19 198 ARG A CA 1
ATOM 1523 C C . ARG A 1 198 ? 40.604 5.205 -42.530 1.00 54.19 198 ARG A C 1
ATOM 1525 O O . ARG A 1 198 ? 39.781 5.434 -41.649 1.00 54.19 198 ARG A O 1
ATOM 1532 N N . ARG A 1 199 ? 41.546 4.257 -42.409 1.00 55.81 199 ARG A N 1
ATOM 1533 C CA . ARG A 1 199 ? 41.693 3.398 -41.217 1.00 55.81 199 ARG A CA 1
ATOM 1534 C C . ARG A 1 199 ? 42.027 4.191 -39.953 1.00 55.81 199 ARG A C 1
ATOM 1536 O O . ARG A 1 199 ? 41.356 3.986 -38.951 1.00 55.81 199 ARG A O 1
ATOM 1543 N N . GLU A 1 200 ? 42.938 5.163 -40.013 1.00 58.19 200 GLU A N 1
ATOM 1544 C CA . GLU A 1 200 ? 43.256 6.012 -38.848 1.00 58.19 200 GLU A CA 1
ATOM 1545 C C . GLU A 1 200 ? 42.053 6.846 -38.380 1.00 58.19 200 GLU A C 1
ATOM 1547 O O . GLU A 1 200 ? 41.794 6.966 -37.183 1.00 58.19 200 GLU A O 1
ATOM 1552 N N . ARG A 1 201 ? 41.253 7.379 -39.316 1.00 56.12 201 ARG A N 1
ATOM 1553 C CA . ARG A 1 201 ? 40.053 8.161 -38.968 1.00 56.12 201 ARG A CA 1
ATOM 1554 C C . ARG A 1 201 ? 38.926 7.287 -38.425 1.00 56.12 201 ARG A C 1
ATOM 1556 O O . ARG A 1 201 ? 38.212 7.710 -37.523 1.00 56.12 201 ARG A O 1
ATOM 1563 N N . LEU A 1 202 ? 38.776 6.071 -38.947 1.00 57.25 202 LEU A N 1
ATOM 1564 C CA . LEU A 1 202 ? 37.818 5.096 -38.432 1.00 57.25 202 LEU A CA 1
ATOM 1565 C C . LEU A 1 202 ? 38.212 4.604 -37.040 1.00 57.25 202 LEU A C 1
ATOM 1567 O O . LEU A 1 202 ? 37.329 4.455 -36.202 1.00 57.25 202 LEU A O 1
ATOM 1571 N N . GLU A 1 203 ? 39.500 4.414 -36.752 1.00 67.00 203 GLU A N 1
ATOM 1572 C CA . GLU A 1 203 ? 39.948 4.096 -35.394 1.00 67.00 203 GLU A CA 1
ATOM 1573 C C . GLU A 1 203 ? 39.674 5.236 -34.414 1.00 67.00 203 GLU A C 1
ATOM 1575 O O . GLU A 1 203 ? 39.205 4.975 -33.309 1.00 67.00 203 GLU A O 1
ATOM 1580 N N . LEU A 1 204 ? 39.871 6.493 -34.822 1.00 68.94 204 LEU A N 1
ATOM 1581 C CA . LEU A 1 204 ? 39.512 7.662 -34.013 1.00 68.94 204 LEU A CA 1
ATOM 1582 C C . LEU A 1 204 ? 38.012 7.709 -33.704 1.00 68.94 204 LEU A C 1
ATOM 1584 O O . LEU A 1 204 ? 37.638 7.840 -32.541 1.00 68.94 204 LEU A O 1
ATOM 1588 N N . VAL A 1 205 ? 37.152 7.529 -34.709 1.00 66.31 205 VAL A N 1
ATOM 1589 C CA . VAL A 1 205 ? 35.692 7.507 -34.510 1.00 66.31 205 VAL A CA 1
ATOM 1590 C C . VAL A 1 205 ? 35.271 6.307 -33.664 1.00 66.31 205 VAL A C 1
ATOM 1592 O O . VAL A 1 205 ? 34.443 6.446 -32.769 1.00 66.31 205 VAL A O 1
ATOM 1595 N N . THR A 1 206 ? 35.873 5.137 -33.881 1.00 69.75 206 THR A N 1
ATOM 1596 C CA . THR A 1 206 ? 35.560 3.930 -33.106 1.00 69.75 206 THR A CA 1
ATOM 1597 C C . THR A 1 206 ? 35.987 4.091 -31.649 1.00 69.75 206 THR A C 1
ATOM 1599 O O . THR A 1 206 ? 35.221 3.745 -30.756 1.00 69.75 206 THR A O 1
ATOM 1602 N N . ARG A 1 207 ? 37.157 4.688 -31.383 1.00 71.25 207 ARG A N 1
ATOM 1603 C CA . ARG A 1 207 ? 37.595 5.043 -30.024 1.00 71.25 207 ARG A CA 1
ATOM 1604 C C . ARG A 1 207 ? 36.679 6.084 -29.391 1.00 71.25 207 ARG A C 1
ATOM 1606 O O . ARG A 1 207 ? 36.364 5.959 -28.216 1.00 71.25 207 ARG A O 1
ATOM 1613 N N . GLN A 1 208 ? 36.222 7.077 -30.149 1.00 69.06 208 GLN A N 1
ATOM 1614 C CA . GLN A 1 208 ? 35.330 8.117 -29.638 1.00 69.06 208 GLN A CA 1
ATOM 1615 C C . GLN A 1 208 ? 33.946 7.554 -29.280 1.00 69.06 208 GLN A C 1
ATOM 1617 O O . GLN A 1 208 ? 33.417 7.849 -28.211 1.00 69.06 208 GLN A O 1
ATOM 1622 N N . VAL A 1 209 ? 33.393 6.678 -30.123 1.00 68.94 209 VAL A N 1
ATOM 1623 C CA . VAL A 1 209 ? 32.138 5.961 -29.852 1.00 68.94 209 VAL A CA 1
ATOM 1624 C C . VAL A 1 209 ? 32.303 4.991 -28.681 1.00 68.94 209 VAL A C 1
ATOM 1626 O O . VAL A 1 209 ? 31.422 4.924 -27.829 1.00 68.94 209 VAL A O 1
ATOM 1629 N N . LEU A 1 210 ? 33.436 4.286 -28.587 1.00 74.44 210 LEU A N 1
ATOM 1630 C CA . LEU A 1 210 ? 33.728 3.401 -27.460 1.00 74.44 210 LEU A CA 1
ATOM 1631 C C . LEU A 1 210 ? 33.835 4.189 -26.147 1.00 74.44 210 LEU A C 1
ATOM 1633 O O . LEU A 1 210 ? 33.224 3.782 -25.167 1.00 74.44 210 LEU A O 1
ATOM 1637 N N . MET A 1 211 ? 34.518 5.342 -26.144 1.00 74.69 211 MET A N 1
ATOM 1638 C CA . MET A 1 211 ? 34.609 6.229 -24.977 1.00 74.69 211 MET A CA 1
ATOM 1639 C C . MET A 1 211 ? 33.233 6.753 -24.541 1.00 74.69 211 MET A C 1
ATOM 1641 O O . MET A 1 211 ? 32.907 6.708 -23.354 1.00 74.69 211 MET A O 1
ATOM 1645 N N . MET A 1 212 ? 32.392 7.177 -25.490 1.00 72.31 212 MET A N 1
ATOM 1646 C CA . MET A 1 212 ? 31.011 7.606 -25.219 1.00 72.31 212 MET A CA 1
ATOM 1647 C C . MET A 1 212 ? 30.162 6.464 -24.644 1.00 72.31 212 MET A C 1
ATOM 1649 O O . MET A 1 212 ? 29.443 6.654 -23.665 1.00 72.31 212 MET A O 1
ATOM 1653 N N . ALA A 1 213 ? 30.272 5.261 -25.213 1.00 69.44 213 ALA A N 1
ATOM 1654 C CA . ALA A 1 213 ? 29.552 4.085 -24.738 1.00 69.44 213 ALA A CA 1
ATOM 1655 C C . ALA A 1 213 ? 30.002 3.666 -23.330 1.00 69.44 213 ALA A C 1
ATOM 1657 O O . ALA A 1 213 ? 29.159 3.357 -22.492 1.00 69.44 213 ALA A O 1
ATOM 1658 N N . THR A 1 214 ? 31.305 3.714 -23.030 1.00 76.06 214 THR A N 1
ATOM 1659 C CA . THR A 1 214 ? 31.819 3.444 -21.678 1.00 76.06 214 THR A CA 1
ATOM 1660 C C . THR A 1 214 ? 31.391 4.503 -20.666 1.00 76.06 214 THR A C 1
ATOM 1662 O O . THR A 1 214 ? 31.076 4.154 -19.531 1.00 76.06 214 THR A O 1
ATOM 1665 N N . ALA A 1 215 ? 31.307 5.777 -21.065 1.00 70.38 215 ALA A N 1
ATOM 1666 C CA . ALA A 1 215 ? 30.816 6.846 -20.197 1.00 70.38 215 ALA A CA 1
ATOM 1667 C C . ALA A 1 215 ? 29.327 6.656 -19.868 1.00 70.38 215 ALA A C 1
ATOM 1669 O O . ALA A 1 215 ? 28.935 6.727 -18.705 1.00 70.38 215 ALA A O 1
ATOM 1670 N N . LEU A 1 216 ? 28.506 6.327 -20.871 1.00 70.19 216 LEU A N 1
ATOM 1671 C CA . LEU A 1 216 ? 27.090 6.008 -20.675 1.00 70.19 216 LEU A CA 1
ATOM 1672 C C . LEU A 1 216 ? 26.896 4.757 -19.815 1.00 70.19 216 LEU A C 1
ATOM 1674 O O . LEU A 1 216 ? 26.080 4.774 -18.899 1.00 70.19 216 LEU A O 1
ATOM 1678 N N . ALA A 1 217 ? 27.674 3.700 -20.055 1.00 72.38 217 ALA A N 1
ATOM 1679 C CA . ALA A 1 217 ? 27.649 2.504 -19.219 1.00 72.38 217 ALA A CA 1
ATOM 1680 C C . ALA A 1 217 ? 28.013 2.830 -17.762 1.00 72.38 217 ALA A C 1
ATOM 1682 O O . ALA A 1 217 ? 27.345 2.342 -16.856 1.00 72.38 217 ALA A O 1
ATOM 1683 N N . GLY A 1 218 ? 29.003 3.700 -17.532 1.00 72.31 218 GLY A N 1
ATOM 1684 C CA . GLY A 1 218 ? 29.373 4.186 -16.201 1.00 72.31 218 GLY A CA 1
ATOM 1685 C C . GLY A 1 218 ? 28.255 4.972 -15.511 1.00 72.31 218 GLY A C 1
ATOM 1686 O O . GLY A 1 218 ? 27.993 4.740 -14.334 1.00 72.31 218 GLY A O 1
ATOM 1687 N N . ILE A 1 219 ? 27.542 5.838 -16.240 1.00 73.44 219 ILE A N 1
ATOM 1688 C CA . ILE A 1 219 ? 26.373 6.568 -15.718 1.00 73.44 219 ILE A CA 1
ATOM 1689 C C . ILE A 1 219 ? 25.261 5.587 -15.330 1.00 73.44 219 ILE A C 1
ATOM 1691 O O . ILE A 1 219 ? 24.714 5.680 -14.233 1.00 73.44 219 ILE A O 1
ATOM 1695 N N . VAL A 1 220 ? 24.965 4.605 -16.186 1.00 70.81 220 VAL A N 1
ATOM 1696 C CA . VAL A 1 220 ? 23.953 3.574 -15.909 1.00 70.81 220 VAL A CA 1
ATOM 1697 C C . VAL A 1 220 ? 24.343 2.731 -14.690 1.00 70.81 220 VAL A C 1
ATOM 1699 O O . VAL A 1 220 ? 23.502 2.482 -13.829 1.00 70.81 220 VAL A O 1
ATOM 1702 N N . LEU A 1 221 ? 25.617 2.348 -14.561 1.00 72.19 221 LEU A N 1
ATOM 1703 C CA . LEU A 1 221 ? 26.133 1.612 -13.401 1.00 72.19 221 LEU A CA 1
ATOM 1704 C C . LEU A 1 221 ? 26.074 2.443 -12.113 1.00 72.19 221 LEU A C 1
ATOM 1706 O O . LEU A 1 221 ? 25.692 1.919 -11.070 1.00 72.19 221 LEU A O 1
ATOM 1710 N N . ALA A 1 222 ? 26.395 3.738 -12.179 1.00 66.94 222 ALA A N 1
ATOM 1711 C CA . ALA A 1 222 ? 26.298 4.650 -11.042 1.00 66.94 222 ALA A CA 1
ATOM 1712 C C . ALA A 1 222 ? 24.841 4.860 -10.598 1.00 66.94 222 ALA A C 1
ATOM 1714 O O . ALA A 1 222 ? 24.559 4.858 -9.400 1.00 66.94 222 ALA A O 1
ATOM 1715 N N . MET A 1 223 ? 23.906 4.974 -11.548 1.00 64.62 223 MET A N 1
ATOM 1716 C CA . MET A 1 223 ? 22.469 5.042 -11.260 1.00 64.62 223 MET A CA 1
ATOM 1717 C C . MET A 1 223 ? 21.948 3.736 -10.652 1.00 64.62 223 MET A C 1
ATOM 1719 O O . MET A 1 223 ? 21.179 3.767 -9.692 1.00 64.62 223 MET A O 1
ATOM 1723 N N . TRP A 1 224 ? 22.397 2.587 -11.159 1.00 71.44 224 TRP A N 1
ATOM 1724 C CA . TRP A 1 224 ? 22.046 1.278 -10.606 1.00 71.44 224 TRP A CA 1
ATOM 1725 C C . TRP A 1 224 ? 22.595 1.094 -9.181 1.00 71.44 224 TRP A C 1
ATOM 1727 O O . TRP A 1 224 ? 21.876 0.646 -8.289 1.00 71.44 224 TRP A O 1
ATOM 1737 N N . PHE A 1 225 ? 23.833 1.528 -8.929 1.00 61.50 225 PHE A N 1
ATOM 1738 C CA . PHE A 1 225 ? 24.443 1.506 -7.598 1.00 61.50 225 PHE A CA 1
ATOM 1739 C C . PHE A 1 225 ? 23.722 2.436 -6.606 1.00 61.50 225 PHE A C 1
ATOM 1741 O O . PHE A 1 225 ? 23.482 2.048 -5.460 1.00 61.50 225 PHE A O 1
ATOM 1748 N N . PHE A 1 226 ? 23.318 3.633 -7.047 1.00 62.81 226 PHE A N 1
ATOM 1749 C CA . PHE A 1 226 ? 22.495 4.554 -6.256 1.00 62.81 226 PHE A CA 1
ATOM 1750 C C . PHE A 1 226 ? 21.153 3.925 -5.863 1.00 62.81 226 PHE A C 1
ATOM 1752 O O . PHE A 1 226 ? 20.730 4.031 -4.714 1.00 62.81 226 PHE A O 1
ATOM 1759 N N . PHE A 1 227 ? 20.512 3.219 -6.797 1.00 62.34 227 PHE A N 1
ATOM 1760 C CA . PHE A 1 227 ? 19.230 2.558 -6.568 1.00 62.34 227 PHE A CA 1
ATOM 1761 C C . PHE A 1 227 ? 19.318 1.411 -5.550 1.00 62.34 227 PHE A C 1
ATOM 1763 O O . PHE A 1 227 ? 18.421 1.255 -4.727 1.00 62.34 227 PHE A O 1
ATOM 1770 N N . ILE A 1 228 ? 20.408 0.636 -5.560 1.00 68.50 228 ILE A N 1
ATOM 1771 C CA . ILE A 1 228 ? 20.609 -0.469 -4.606 1.00 68.50 228 ILE A CA 1
ATOM 1772 C C . ILE A 1 228 ? 20.950 0.039 -3.206 1.00 68.50 228 ILE A C 1
ATOM 1774 O O . ILE A 1 228 ? 20.490 -0.520 -2.213 1.00 68.50 228 ILE A O 1
ATOM 1778 N N . THR A 1 229 ? 21.786 1.072 -3.112 1.00 66.50 229 THR A N 1
ATOM 1779 C CA . THR A 1 229 ? 22.360 1.497 -1.827 1.00 66.50 229 THR A CA 1
ATOM 1780 C C . THR A 1 229 ? 21.602 2.645 -1.163 1.00 66.50 229 THR A C 1
ATOM 1782 O O . THR A 1 229 ? 21.831 2.916 0.016 1.00 66.50 229 THR A O 1
ATOM 1785 N N . GLY A 1 230 ? 20.719 3.337 -1.895 1.00 62.00 230 GLY A N 1
ATOM 1786 C CA . GLY A 1 230 ? 19.978 4.507 -1.409 1.00 62.00 230 GLY A CA 1
ATOM 1787 C C . GLY A 1 230 ? 20.867 5.703 -1.037 1.00 62.00 230 GLY A C 1
ATOM 1788 O O . GLY A 1 230 ? 20.385 6.664 -0.441 1.00 62.00 230 GLY A O 1
ATOM 1789 N N . LYS A 1 231 ? 22.168 5.653 -1.356 1.00 53.53 231 LYS A N 1
ATOM 1790 C CA . LYS A 1 231 ? 23.166 6.684 -1.046 1.00 53.53 231 LYS A CA 1
ATOM 1791 C C . LYS A 1 231 ? 23.841 7.146 -2.329 1.00 53.53 231 LYS A C 1
ATOM 1793 O O . LYS A 1 231 ? 24.303 6.328 -3.120 1.00 53.53 231 LYS A O 1
ATOM 1798 N N . ALA A 1 232 ? 23.920 8.464 -2.521 1.00 51.75 232 ALA A N 1
ATOM 1799 C CA . ALA A 1 232 ? 24.633 9.069 -3.645 1.00 51.75 232 ALA A CA 1
ATOM 1800 C C . ALA A 1 232 ? 26.106 8.641 -3.592 1.00 51.75 232 ALA A C 1
ATOM 1802 O O . ALA A 1 232 ? 26.731 8.815 -2.541 1.00 51.75 232 ALA A O 1
ATOM 1803 N N . PRO A 1 233 ? 26.677 8.069 -4.670 1.00 53.00 233 PRO A N 1
ATOM 1804 C CA . PRO A 1 233 ? 28.101 7.779 -4.685 1.00 53.00 233 PRO A CA 1
ATOM 1805 C C . PRO A 1 233 ? 28.873 9.095 -4.523 1.00 53.00 233 PRO A C 1
ATOM 1807 O O . PRO A 1 233 ? 28.608 10.072 -5.222 1.00 53.00 233 PRO A O 1
ATOM 1810 N N . ALA A 1 234 ? 29.835 9.118 -3.599 1.00 58.41 234 ALA A N 1
ATOM 1811 C CA . ALA A 1 234 ? 30.651 10.277 -3.218 1.00 58.41 234 ALA A CA 1
ATOM 1812 C C . ALA A 1 234 ? 31.649 10.743 -4.309 1.00 58.41 234 ALA A C 1
ATOM 1814 O O . ALA A 1 234 ? 32.718 11.263 -4.006 1.00 58.41 234 ALA A O 1
ATOM 1815 N N . LEU A 1 235 ? 31.319 10.549 -5.589 1.00 52.22 235 LEU A N 1
ATOM 1816 C CA . LEU A 1 235 ? 32.157 10.865 -6.751 1.00 52.22 235 LEU A CA 1
ATOM 1817 C C . LEU A 1 235 ? 31.824 12.224 -7.396 1.00 52.22 235 LEU A C 1
ATOM 1819 O O . LEU A 1 235 ? 32.345 12.548 -8.460 1.00 52.22 235 LEU A O 1
ATOM 1823 N N . TRP A 1 236 ? 31.026 13.068 -6.732 1.00 49.31 236 TRP A N 1
ATOM 1824 C CA . TRP A 1 236 ? 30.660 14.394 -7.242 1.00 49.31 236 TRP A CA 1
ATOM 1825 C C . TRP A 1 236 ? 31.776 15.471 -7.299 1.00 49.31 236 TRP A C 1
ATOM 1827 O O . TRP A 1 236 ? 31.565 16.448 -8.016 1.00 49.31 236 TRP A O 1
ATOM 1837 N N . PRO A 1 237 ? 32.971 15.379 -6.661 1.00 48.88 237 PRO A N 1
ATOM 1838 C CA . PRO A 1 237 ? 33.912 16.503 -6.730 1.00 48.88 237 PRO A CA 1
ATOM 1839 C C . PRO A 1 237 ? 34.712 16.595 -8.045 1.00 48.88 237 PRO A C 1
ATOM 1841 O O . PRO A 1 237 ? 35.496 17.525 -8.197 1.00 48.88 237 PRO A O 1
ATOM 1844 N N . PHE A 1 238 ? 34.533 15.687 -9.014 1.00 51.72 238 PHE A N 1
ATOM 1845 C CA . PHE A 1 238 ? 35.355 15.664 -10.237 1.00 51.72 238 PHE A CA 1
ATOM 1846 C C . PHE A 1 238 ? 34.763 16.377 -11.468 1.00 51.72 238 PHE A C 1
ATOM 1848 O O . PHE A 1 238 ? 35.438 16.450 -12.488 1.00 51.72 238 PHE A O 1
ATOM 1855 N N . ILE A 1 239 ? 33.549 16.940 -11.392 1.00 50.12 239 ILE A N 1
ATOM 1856 C CA . ILE A 1 239 ? 32.905 17.644 -12.530 1.00 50.12 239 ILE A CA 1
ATOM 1857 C C . ILE A 1 239 ? 33.081 19.183 -12.453 1.00 50.12 239 ILE A C 1
ATOM 1859 O O . ILE A 1 239 ? 32.608 19.911 -13.318 1.00 50.12 239 ILE A O 1
ATOM 1863 N N . GLN A 1 240 ? 33.808 19.709 -11.457 1.00 47.25 240 GLN A N 1
ATOM 1864 C CA . GLN A 1 240 ? 34.053 21.158 -11.300 1.00 47.25 240 GLN A CA 1
ATOM 1865 C C . GLN A 1 240 ? 35.514 21.610 -11.507 1.00 47.25 240 GLN A C 1
ATOM 1867 O O . GLN A 1 240 ? 35.874 22.701 -11.066 1.00 47.25 240 GLN A O 1
ATOM 1872 N N . ARG A 1 241 ? 36.363 20.827 -12.185 1.00 40.59 241 ARG A N 1
ATOM 1873 C CA . ARG A 1 241 ? 37.683 21.300 -12.647 1.00 40.59 241 ARG A CA 1
ATOM 1874 C C . ARG A 1 241 ? 37.830 21.197 -14.152 1.00 40.59 241 ARG A C 1
ATOM 1876 O O . ARG A 1 241 ? 37.455 20.136 -14.691 1.00 40.59 241 ARG A O 1
#

Foldseek 3Di:
DDDDDDDDPPPPPVVVVVVVVVVVVVVVVVVVVVVVVCVVVVVVVVVVLVVLQVVLLVVLLVVQLVCVVVVHHDAQVVSVVSQVVSCVVSVHDPLSHDHSLVSLVVNLVVLVPDPPDDPVSNVVSNVVSVVSNPPDPDPPPVVSVVVVVVVVVVVVVVVVVVVVVVVVVVVVVVVVVVVVVVVVVVVVPPPDPPVVVVVVVVVVVVVVVVVVVVVVVVVVVQVVVCVVPVDRPPPPPPPPD

Solvent-accessible surface area (backbone atoms only — not comparable to full-atom values): 14120 Å² total; per-residue (Å²): 139,85,88,81,80,82,78,84,82,77,75,67,61,65,63,56,58,52,54,53,51,52,51,53,52,50,54,54,51,53,51,52,50,52,52,52,51,50,56,64,51,58,60,49,59,60,49,53,54,52,50,45,52,53,51,45,50,50,51,50,51,49,56,52,50,49,38,43,74,74,72,46,78,75,48,57,71,56,46,45,51,52,50,54,50,43,34,61,74,65,70,54,58,81,87,82,54,84,53,56,63,57,53,51,52,52,50,46,52,52,50,70,69,38,84,90,52,56,72,70,60,40,52,56,49,46,54,53,53,52,51,47,54,61,75,75,60,88,76,61,68,79,58,58,67,67,54,55,67,59,50,60,50,52,54,50,51,50,53,50,52,53,51,51,54,52,51,51,54,53,52,51,51,51,51,52,50,51,54,52,50,54,50,52,53,55,61,67,58,73,81,47,96,64,51,74,73,48,48,63,55,49,51,52,51,50,51,5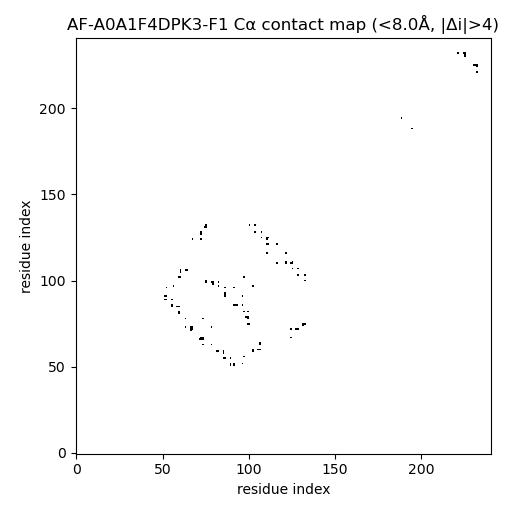1,51,49,51,52,52,52,51,52,51,48,52,53,51,52,53,51,49,27,68,76,66,77,46,79,73,91,70,70,80,70,83,81,118

Mean predicted aligned error: 19.28 Å

Nearest PDB structures (foldseek):
  3g67-assembly1_B  TM=2.492E-01  e=8.195E+00  Thermotoga maritima
  3g6b-assembly1_B  TM=2.352E-01  e=9.243E+00  Thermotoga maritima

Secondary structure (DSSP, 8-state):
-----PPPGGGSSHHHHHHHHHHHHHHHHHHHHHHHHHHHHHHHHHHHHHHHHHHHHHHHHHHHHHHHHTT-PPPHHHHHHHHHHHHHHHT--TTTS--HHHHHHHHHHHHHT-TTS-HHHHHHHHHHHHHHHHTT-SSSHHHHHHHHHHHHHHHHHHHHHHHHHHHHHHHHHHHHHHHHHHHHHHHHTTS-TTHHHHHHHHHHHHHHHHHHHHHHHHHHHHHHHHHHHSS--S-GGGS--

Sequence (241 aa):
MNENSELPQTKKSRWRDTNVLIGIVGVIATIAVGVITYWLTAGSVSREYQERIKAARNDVLTAVARSIGEGVVPGKDKIQSVLNSVRRQYGIREQDFETPDTVIDDVLTRVLANEFLDAKRREDISTKLLLVKAEKGGAEEMKAADAKPQRLEADRFAALAIAIAAATLAAMTLTIMAGRFKRIIREVGRDSVEAARRRERLELVTRQVLMMATALAGIVLAMWFFFITGKAPALWPFIQR

Radius of gyration: 33.53 Å; Cα contacts (8 Å, |Δi|>4): 65; chains: 1; bounding box: 69×44×112 Å